Protein AF-A0A917USK6-F1 (afdb_monomer_lite)

Sequence (263 aa):
MLAQSAAARDAVVQATRQLSGELRVGAEQCLGVVDVPSLLERFRRRHPLVDIHFAQCGSHDACTAGTAAPGCADGSGHTSAPVRGAGAGLGWRESAPPTGENVRVGILSKRSADGASSRLPRLRDIGDPEREWIAAHTEIVTRTGADLDDVHQIRAFYDQAAARWRRINPPERSDPRVLINAIGTALGEHLVRSTPLSWMLADDDHGTELAVFEPRHKTLLYPVKLVAERWLAEQPGEFLTATTEQVVARFSRGRRRHPREAR

pLDDT: mean 72.06, std 25.35, range [21.55, 98.44]

InterPro domains:
  IPR024266 Domain of unknown function DUF3806 [PF12713] (169-238)

Structure (mmCIF, N/CA/C/O backbone):
data_AF-A0A917USK6-F1
#
_entry.id   AF-A0A917USK6-F1
#
loop_
_atom_site.group_PDB
_atom_site.id
_atom_site.type_symbol
_atom_site.label_atom_id
_atom_site.label_alt_id
_atom_site.label_comp_id
_atom_site.label_asym_id
_atom_site.label_entity_id
_atom_site.label_seq_id
_atom_site.pdbx_PDB_ins_code
_atom_site.Cartn_x
_atom_site.Cartn_y
_atom_site.Cartn_z
_atom_site.occupancy
_atom_site.B_iso_or_equiv
_atom_site.auth_seq_id
_atom_site.auth_comp_id
_atom_site.auth_asym_id
_atom_site.auth_atom_id
_atom_site.pdbx_PDB_model_num
ATOM 1 N N . MET A 1 1 ? -18.101 -15.365 -41.372 1.00 54.06 1 MET A N 1
ATOM 2 C CA . MET A 1 1 ? -17.154 -14.622 -42.234 1.00 54.06 1 MET A CA 1
ATOM 3 C C . MET A 1 1 ? -15.994 -14.029 -41.425 1.00 54.06 1 MET A C 1
ATOM 5 O O . MET A 1 1 ? -14.863 -14.389 -41.701 1.00 54.06 1 MET A O 1
ATOM 9 N N . LEU A 1 2 ? -16.238 -13.251 -40.358 1.00 61.06 2 LEU A N 1
ATOM 10 C CA . LEU A 1 2 ? -15.173 -12.668 -39.512 1.00 61.06 2 LEU A CA 1
ATOM 11 C C . LEU A 1 2 ? -14.228 -13.697 -38.854 1.00 61.06 2 LEU A C 1
ATOM 13 O O . LEU A 1 2 ? -13.018 -13.504 -38.869 1.00 61.06 2 LEU A O 1
ATOM 17 N N . ALA A 1 3 ? -14.755 -14.820 -38.353 1.00 52.84 3 ALA A N 1
ATOM 18 C CA . ALA A 1 3 ? -13.938 -15.881 -37.747 1.00 52.84 3 ALA A CA 1
ATOM 19 C C . ALA A 1 3 ? -12.975 -16.557 -38.746 1.00 52.84 3 ALA A C 1
ATOM 21 O O . ALA A 1 3 ? -11.854 -16.902 -38.391 1.00 52.84 3 ALA A O 1
ATOM 22 N N . GLN A 1 4 ? -13.385 -16.697 -40.012 1.00 56.31 4 GLN A N 1
ATOM 23 C CA . GLN A 1 4 ? -12.530 -17.243 -41.073 1.00 56.31 4 GLN A CA 1
ATOM 24 C C . GLN A 1 4 ? -11.436 -16.247 -41.478 1.00 56.31 4 GLN A C 1
ATOM 26 O O . GLN A 1 4 ? -10.306 -16.648 -41.731 1.00 56.31 4 GLN A O 1
ATOM 31 N N . SER A 1 5 ? -11.740 -14.946 -41.481 1.00 63.25 5 SER A N 1
ATOM 32 C CA . SER A 1 5 ? -10.743 -13.898 -41.721 1.00 63.25 5 SER A CA 1
ATOM 33 C C . SER A 1 5 ? -9.722 -13.779 -40.584 1.00 63.25 5 SER A C 1
ATOM 35 O O . SER A 1 5 ? -8.548 -13.553 -40.863 1.00 63.25 5 SER A O 1
ATOM 37 N N . ALA A 1 6 ? -10.141 -13.955 -39.325 1.00 70.69 6 ALA A N 1
ATOM 38 C CA . ALA A 1 6 ? -9.232 -14.002 -38.177 1.00 70.69 6 ALA A CA 1
ATOM 39 C C . ALA A 1 6 ? -8.293 -15.215 -38.267 1.00 70.69 6 ALA A C 1
ATOM 41 O O . ALA A 1 6 ? -7.080 -15.042 -38.289 1.00 70.69 6 ALA A O 1
ATOM 42 N N . ALA A 1 7 ? -8.847 -16.412 -38.483 1.00 65.69 7 ALA A N 1
ATOM 43 C CA . ALA A 1 7 ? -8.061 -17.635 -38.634 1.00 65.69 7 ALA A CA 1
ATOM 44 C C . ALA A 1 7 ? -7.069 -17.575 -39.813 1.00 65.69 7 ALA A C 1
ATOM 46 O O . ALA A 1 7 ? -5.945 -18.061 -39.706 1.00 65.69 7 ALA A O 1
ATOM 47 N N . ALA A 1 8 ? -7.453 -16.948 -40.930 1.00 65.69 8 ALA A N 1
ATOM 48 C CA . ALA A 1 8 ? -6.556 -16.741 -42.066 1.00 65.69 8 ALA A CA 1
ATOM 49 C C . ALA A 1 8 ? -5.407 -15.769 -41.739 1.00 65.69 8 ALA A C 1
ATOM 51 O O . ALA A 1 8 ? -4.268 -16.023 -42.126 1.00 65.69 8 ALA A O 1
ATOM 52 N N . ARG A 1 9 ? -5.676 -14.681 -41.002 1.00 68.31 9 ARG A N 1
ATOM 53 C CA . ARG A 1 9 ? -4.632 -13.757 -40.523 1.00 68.31 9 ARG A CA 1
ATOM 54 C C . ARG A 1 9 ? -3.685 -14.449 -39.547 1.00 68.31 9 ARG A C 1
ATOM 56 O O . ARG A 1 9 ? -2.474 -14.338 -39.715 1.00 68.31 9 ARG A O 1
ATOM 63 N N . ASP A 1 10 ? -4.220 -15.216 -38.602 1.00 72.69 10 ASP A N 1
ATOM 64 C CA . ASP A 1 10 ? -3.425 -15.965 -37.627 1.00 72.69 10 ASP A CA 1
ATOM 65 C C . ASP A 1 10 ? -2.519 -16.991 -38.318 1.00 72.69 10 ASP A C 1
ATOM 67 O O . ASP A 1 10 ? -1.338 -17.097 -37.992 1.00 72.69 10 ASP A O 1
ATOM 71 N N . ALA A 1 11 ? -3.029 -17.689 -39.337 1.00 71.19 11 ALA A N 1
ATOM 72 C CA . ALA A 1 11 ? -2.240 -18.621 -40.140 1.00 71.19 11 ALA A CA 1
ATOM 73 C C . ALA A 1 11 ? -1.081 -17.928 -40.884 1.00 71.19 11 ALA A C 1
ATOM 75 O O . ALA A 1 11 ? 0.028 -18.463 -40.929 1.00 71.19 11 ALA A O 1
ATOM 76 N N . VAL A 1 12 ? -1.300 -16.721 -41.419 1.00 73.38 12 VAL A N 1
ATOM 77 C CA . VAL A 1 12 ? -0.243 -15.918 -42.065 1.00 73.38 12 VAL A CA 1
ATOM 78 C C . VAL A 1 12 ? 0.801 -15.456 -41.046 1.00 73.38 12 VAL A C 1
ATOM 80 O O . VAL A 1 12 ? 1.998 -15.554 -41.322 1.00 73.38 12 VAL A O 1
ATOM 83 N N . VAL A 1 13 ? 0.384 -15.019 -39.855 1.00 76.62 13 VAL A N 1
ATOM 84 C CA . VAL A 1 13 ? 1.302 -14.634 -38.766 1.00 76.62 13 VAL A CA 1
ATOM 85 C C . VAL A 1 13 ? 2.142 -15.830 -38.310 1.00 76.62 13 VAL A C 1
ATOM 87 O O . VAL A 1 13 ? 3.353 -15.697 -38.138 1.00 76.62 13 VAL A O 1
ATOM 90 N N . GLN A 1 14 ? 1.542 -17.016 -38.177 1.00 70.81 14 GLN A N 1
ATOM 91 C CA . GLN A 1 14 ? 2.257 -18.247 -37.818 1.00 70.81 14 GLN A CA 1
ATOM 92 C C . GLN A 1 14 ? 3.273 -18.668 -38.889 1.00 70.81 14 GLN A C 1
ATOM 94 O O . GLN A 1 14 ? 4.396 -19.050 -38.556 1.00 70.81 14 GLN A O 1
ATOM 99 N N . ALA A 1 15 ? 2.914 -18.562 -40.172 1.00 75.44 15 ALA A N 1
ATOM 100 C CA . ALA A 1 15 ? 3.782 -18.957 -41.282 1.00 75.44 15 ALA A CA 1
ATOM 101 C C . ALA A 1 15 ? 4.949 -17.982 -41.512 1.00 75.44 15 ALA A C 1
ATOM 103 O O . ALA A 1 15 ? 6.066 -18.405 -41.804 1.00 75.44 15 ALA A O 1
ATOM 104 N N . THR A 1 16 ? 4.702 -16.677 -41.379 1.00 77.69 16 THR A N 1
ATOM 105 C CA . THR A 1 16 ? 5.689 -15.626 -41.695 1.00 77.69 16 THR A CA 1
ATOM 106 C C . THR A 1 16 ? 6.481 -15.153 -40.481 1.00 77.69 16 THR A C 1
ATOM 108 O O . THR A 1 16 ? 7.530 -14.528 -40.636 1.00 77.69 16 THR A O 1
ATOM 111 N N . ARG A 1 17 ? 5.981 -15.424 -39.265 1.00 73.69 17 ARG A N 1
ATOM 112 C CA . ARG A 1 17 ? 6.454 -14.840 -37.997 1.00 73.69 17 ARG A CA 1
ATOM 113 C C . ARG A 1 17 ? 6.490 -13.307 -38.001 1.00 73.69 17 ARG A C 1
ATOM 115 O O . ARG A 1 17 ? 7.149 -12.704 -37.155 1.00 73.69 17 ARG A O 1
ATOM 122 N N . GLN A 1 18 ? 5.785 -12.672 -38.935 1.00 73.94 18 GLN A N 1
ATOM 123 C CA . GLN A 1 18 ? 5.648 -11.227 -39.018 1.00 73.94 18 GLN A CA 1
ATOM 124 C C . GLN A 1 18 ? 4.271 -10.832 -38.498 1.00 73.94 18 GLN A C 1
ATOM 126 O O . GLN A 1 18 ? 3.243 -11.314 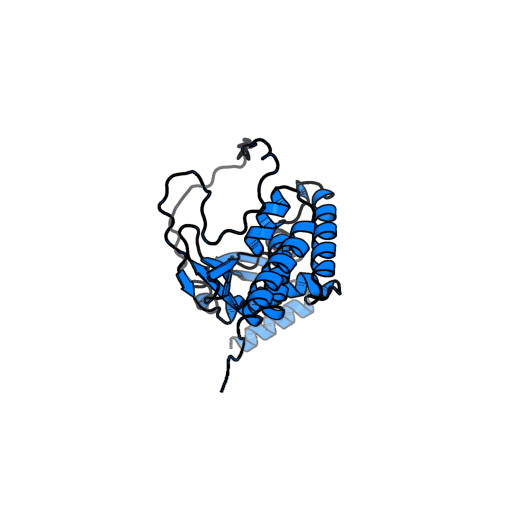-38.966 1.00 73.94 18 GLN A O 1
ATOM 131 N N . LEU A 1 19 ? 4.268 -9.949 -37.502 1.00 77.88 19 LEU A N 1
ATOM 132 C CA . LEU A 1 19 ? 3.060 -9.332 -36.973 1.00 77.88 19 LEU A CA 1
ATOM 133 C C . LEU A 1 19 ? 2.909 -7.955 -37.629 1.00 77.88 19 LEU A C 1
ATOM 135 O O . LEU A 1 19 ? 3.844 -7.154 -37.569 1.00 77.88 19 LEU A O 1
ATOM 139 N N . SER A 1 20 ? 1.758 -7.690 -38.248 1.00 80.19 20 SER A N 1
ATOM 140 C CA . SER A 1 20 ? 1.439 -6.413 -38.898 1.00 80.19 20 SER A CA 1
ATOM 141 C C . SER A 1 20 ? -0.033 -6.052 -38.706 1.00 80.19 20 SER A C 1
ATOM 143 O O . SER A 1 20 ? -0.877 -6.950 -38.716 1.00 80.19 20 SER A O 1
ATOM 145 N N . GLY A 1 21 ? -0.353 -4.765 -38.586 1.00 80.25 21 GLY A N 1
ATOM 146 C CA . GLY A 1 21 ? -1.729 -4.280 -38.420 1.00 80.25 21 GLY A CA 1
ATOM 147 C C . GLY A 1 21 ? -1.852 -3.187 -37.362 1.00 80.25 21 GLY A C 1
ATOM 148 O O . GLY A 1 21 ? -0.854 -2.599 -36.967 1.00 80.25 21 GLY A O 1
ATOM 149 N N . GLU A 1 22 ? -3.072 -2.927 -36.895 1.00 80.31 22 GLU A N 1
ATOM 150 C CA . GLU A 1 22 ? -3.354 -1.905 -35.882 1.00 80.31 22 GLU A CA 1
ATOM 151 C C . GLU A 1 22 ? -3.644 -2.563 -34.523 1.00 80.31 22 GLU A C 1
ATOM 153 O O . GLU A 1 22 ? -4.496 -3.449 -34.422 1.00 80.31 22 GLU A O 1
ATOM 158 N N . LEU A 1 23 ? -2.949 -2.126 -33.473 1.00 81.00 23 LEU A N 1
ATOM 159 C CA . LEU A 1 23 ? -3.163 -2.538 -32.090 1.00 81.00 23 LEU A CA 1
ATOM 160 C C . LEU A 1 23 ? -3.687 -1.347 -31.282 1.00 81.00 23 LEU A C 1
ATOM 162 O O . LEU A 1 23 ? -2.962 -0.381 -31.043 1.00 81.00 23 LEU A O 1
ATOM 166 N N . ARG A 1 24 ? -4.936 -1.435 -30.820 1.00 77.31 24 ARG A N 1
ATOM 167 C CA . ARG A 1 24 ? -5.528 -0.455 -29.901 1.00 77.31 24 ARG A CA 1
ATOM 168 C C . ARG A 1 24 ? -5.426 -0.964 -28.472 1.00 77.31 24 ARG A C 1
ATOM 170 O O . ARG A 1 24 ? -5.914 -2.051 -28.175 1.00 77.31 24 ARG A O 1
ATOM 177 N N . VAL A 1 25 ? -4.796 -0.185 -27.600 1.00 80.75 25 VAL A N 1
ATOM 178 C CA . VAL A 1 25 ? -4.589 -0.528 -26.190 1.00 80.75 25 VAL A CA 1
ATOM 179 C C . VAL A 1 25 ? -5.191 0.568 -25.321 1.00 80.75 25 VAL A C 1
ATOM 181 O O . VAL A 1 25 ? -4.768 1.721 -25.390 1.00 80.75 25 VAL A O 1
ATOM 184 N N . GLY A 1 26 ? -6.169 0.197 -24.499 1.00 74.50 26 GLY A N 1
ATOM 185 C CA . GLY A 1 26 ? -6.657 1.023 -23.399 1.00 74.50 26 GLY A CA 1
ATOM 186 C C . GLY A 1 26 ? -5.935 0.655 -22.105 1.00 74.50 26 GLY A C 1
ATOM 187 O O . GLY A 1 26 ? -5.733 -0.532 -21.846 1.00 74.50 26 GLY A O 1
ATOM 188 N N . ALA A 1 27 ? -5.555 1.639 -21.293 1.00 69.00 27 ALA A N 1
ATOM 189 C CA . ALA A 1 27 ? -5.088 1.402 -19.928 1.00 69.00 27 ALA A CA 1
ATOM 190 C C . ALA A 1 27 ? -5.829 2.285 -18.924 1.00 69.00 27 ALA A C 1
ATOM 192 O O . ALA A 1 27 ? -6.119 3.452 -19.193 1.00 69.00 27 ALA A O 1
ATOM 193 N N . GLU A 1 28 ? -6.094 1.721 -17.751 1.00 60.31 28 GLU A N 1
ATOM 194 C CA . GLU A 1 28 ? -6.654 2.459 -16.628 1.00 60.31 28 GLU A CA 1
ATOM 195 C C . GLU A 1 28 ? -5.552 3.271 -15.928 1.00 60.31 28 GLU A C 1
ATOM 197 O O . GLU A 1 28 ? -4.460 2.763 -15.656 1.00 60.31 28 GLU A O 1
ATOM 202 N N . GLN A 1 29 ? -5.839 4.542 -15.628 1.00 55.75 29 GLN A N 1
ATOM 203 C CA . GLN A 1 29 ? -4.907 5.514 -15.024 1.00 55.75 29 GLN A CA 1
ATOM 204 C C . GLN A 1 29 ? -4.344 5.077 -13.650 1.00 55.75 29 GLN A C 1
ATOM 206 O O . GLN A 1 29 ? -3.367 5.647 -13.166 1.00 55.75 29 GLN A O 1
ATOM 211 N N . CYS A 1 30 ? -4.924 4.046 -13.033 1.00 51.94 30 CYS A N 1
ATOM 212 C CA . CYS A 1 30 ? -4.553 3.542 -11.711 1.00 51.94 30 CYS A CA 1
ATOM 213 C C . CYS A 1 30 ? -3.511 2.409 -11.741 1.00 51.94 30 CYS A C 1
ATOM 215 O O . CYS A 1 30 ? -3.017 2.007 -10.680 1.00 51.94 30 CYS A O 1
ATOM 217 N N . LEU A 1 31 ? -3.149 1.896 -12.926 1.00 52.84 31 LEU A N 1
ATOM 218 C CA . LEU A 1 31 ? -2.190 0.799 -13.078 1.00 52.84 31 LEU A CA 1
ATOM 219 C C . LEU A 1 31 ? -0.741 1.312 -13.002 1.00 52.84 31 LEU A C 1
ATOM 221 O O . LEU A 1 31 ? 0.031 1.246 -13.954 1.00 52.84 31 LEU A O 1
ATOM 225 N N . GLY A 1 32 ? -0.350 1.821 -11.834 1.00 55.31 32 GLY A N 1
ATOM 226 C CA . GLY A 1 32 ? 1.018 2.278 -11.578 1.00 55.31 32 GLY A CA 1
ATOM 227 C C . GLY A 1 32 ? 2.073 1.171 -11.692 1.00 55.31 32 GLY A C 1
ATOM 228 O O . GLY A 1 32 ? 3.249 1.474 -11.750 1.00 55.31 32 GLY A O 1
ATOM 229 N N . VAL A 1 33 ? 1.694 -0.111 -11.747 1.00 55.03 33 VAL A N 1
ATOM 230 C CA . VAL A 1 33 ? 2.639 -1.242 -11.699 1.00 55.03 33 VAL A CA 1
ATOM 231 C C . VAL A 1 33 ? 3.366 -1.533 -13.020 1.00 55.03 33 VAL A C 1
ATOM 233 O O . VAL A 1 33 ? 4.374 -2.240 -13.019 1.00 55.03 33 VAL A O 1
ATOM 236 N N . VAL A 1 34 ? 2.888 -0.999 -14.149 1.00 66.00 34 VAL A N 1
ATOM 237 C CA . VAL A 1 34 ? 3.458 -1.267 -15.479 1.00 66.00 34 VAL A CA 1
ATOM 238 C C . VAL A 1 34 ? 4.064 0.006 -16.060 1.00 66.00 34 VAL A C 1
ATOM 240 O O . VAL A 1 34 ? 3.363 0.986 -16.292 1.00 66.00 34 VAL A O 1
ATOM 243 N N . ASP A 1 35 ? 5.360 -0.032 -16.376 1.00 73.31 35 ASP A N 1
ATOM 244 C CA . ASP A 1 35 ? 6.011 0.985 -17.209 1.00 73.31 35 ASP A CA 1
ATOM 245 C C . ASP A 1 35 ? 5.553 0.817 -18.667 1.00 73.31 35 ASP A C 1
ATOM 247 O O . ASP A 1 35 ? 6.163 0.114 -19.482 1.00 73.31 35 ASP A O 1
ATOM 251 N N . VAL A 1 36 ? 4.400 1.416 -18.965 1.00 80.12 36 VAL A N 1
ATOM 252 C CA . VAL A 1 36 ? 3.778 1.369 -20.288 1.00 80.12 36 VAL A CA 1
ATOM 253 C C . VAL A 1 36 ? 4.687 1.975 -21.366 1.00 80.12 36 VAL A C 1
ATOM 255 O O . VAL A 1 36 ? 4.845 1.319 -22.398 1.00 80.12 36 VAL A O 1
ATOM 258 N N . PRO A 1 37 ? 5.338 3.144 -21.173 1.00 80.25 37 PRO A N 1
ATOM 259 C CA . PRO A 1 37 ? 6.290 3.676 -22.150 1.00 80.25 37 PRO A CA 1
ATOM 260 C C . PRO A 1 37 ? 7.376 2.672 -22.558 1.00 80.25 37 PRO A C 1
ATOM 262 O O . PRO A 1 37 ? 7.530 2.388 -23.751 1.00 80.25 37 PRO A O 1
ATOM 265 N N . SER A 1 38 ? 8.062 2.060 -21.590 1.00 78.56 38 SER A N 1
ATOM 266 C CA . SER A 1 38 ? 9.118 1.078 -21.871 1.00 78.56 38 SER A CA 1
ATOM 267 C C . SER A 1 38 ? 8.578 -0.189 -22.540 1.00 78.56 38 SER A C 1
ATOM 269 O O . SER A 1 38 ? 9.225 -0.777 -23.417 1.00 78.56 38 SER A O 1
ATOM 271 N N . LEU A 1 39 ? 7.375 -0.630 -22.158 1.00 83.94 39 LEU A N 1
ATOM 272 C CA . LEU A 1 39 ? 6.719 -1.780 -22.776 1.00 83.94 39 LEU A CA 1
ATOM 273 C C . LEU A 1 39 ? 6.380 -1.512 -24.248 1.00 83.94 39 LEU A C 1
ATOM 275 O O . LEU A 1 39 ? 6.682 -2.350 -25.105 1.00 83.94 39 LEU A O 1
ATOM 279 N N . LEU A 1 40 ? 5.788 -0.352 -24.537 1.00 86.75 40 LEU A N 1
ATOM 280 C CA . LEU A 1 40 ? 5.417 0.063 -25.887 1.00 86.75 40 LEU A CA 1
ATOM 281 C C . LEU A 1 40 ? 6.654 0.246 -26.767 1.00 86.75 40 LEU A C 1
ATOM 283 O O . LEU A 1 40 ? 6.663 -0.218 -27.907 1.00 86.75 40 LEU A O 1
ATOM 287 N N . GLU A 1 41 ? 7.730 0.836 -26.244 1.00 86.31 41 GLU A N 1
ATOM 288 C CA . GLU A 1 41 ? 8.985 0.980 -26.984 1.00 86.31 41 GLU A CA 1
ATOM 289 C C . GLU A 1 41 ? 9.577 -0.386 -27.357 1.00 86.31 41 GLU A C 1
ATOM 291 O O . GLU A 1 41 ? 9.920 -0.641 -28.518 1.00 86.31 41 GLU A O 1
ATOM 296 N N . ARG A 1 42 ? 9.645 -1.309 -26.392 1.00 87.38 42 ARG A N 1
ATOM 297 C CA . ARG A 1 42 ? 10.141 -2.670 -26.627 1.00 87.38 42 ARG A CA 1
ATOM 298 C C . ARG A 1 42 ? 9.279 -3.423 -27.640 1.00 87.38 42 ARG A C 1
ATOM 300 O O . ARG A 1 42 ? 9.817 -4.190 -28.441 1.00 87.38 42 ARG A O 1
ATOM 307 N N . PHE A 1 43 ? 7.964 -3.219 -27.607 1.00 86.06 43 PHE A N 1
ATOM 308 C CA . PHE A 1 43 ? 7.043 -3.828 -28.561 1.00 86.06 43 PHE A CA 1
ATOM 309 C C . PHE A 1 43 ? 7.230 -3.251 -29.969 1.00 86.06 43 PHE A C 1
ATOM 311 O O . PHE A 1 43 ? 7.403 -4.026 -30.906 1.00 86.06 43 PHE A O 1
ATOM 318 N N . ARG A 1 44 ? 7.325 -1.921 -30.120 1.00 86.44 44 ARG A N 1
ATOM 319 C CA . ARG A 1 44 ? 7.586 -1.264 -31.417 1.00 86.44 44 ARG A CA 1
ATOM 320 C C . ARG A 1 44 ? 8.892 -1.724 -32.056 1.00 86.44 44 ARG A C 1
ATOM 322 O O . ARG A 1 44 ? 8.933 -1.959 -33.258 1.00 86.44 44 ARG A O 1
ATOM 329 N N . ARG A 1 45 ? 9.954 -1.899 -31.261 1.00 84.38 45 ARG A N 1
ATOM 330 C CA . ARG A 1 45 ? 11.238 -2.421 -31.765 1.00 84.38 45 ARG A CA 1
ATOM 331 C C . ARG A 1 45 ? 11.133 -3.865 -32.253 1.00 84.38 45 ARG A C 1
ATOM 333 O O . ARG A 1 45 ? 11.813 -4.235 -33.203 1.00 84.38 45 ARG A O 1
ATOM 340 N N . ARG A 1 46 ? 10.307 -4.685 -31.597 1.00 85.62 46 ARG A N 1
ATOM 341 C CA . ARG A 1 46 ? 10.122 -6.099 -31.951 1.00 85.62 46 ARG A CA 1
ATOM 342 C C . ARG A 1 46 ? 9.133 -6.299 -33.105 1.00 85.62 46 ARG A C 1
ATOM 344 O O . ARG A 1 46 ? 9.286 -7.255 -33.859 1.00 85.62 46 ARG A O 1
ATOM 351 N N . HIS A 1 47 ? 8.162 -5.402 -33.257 1.00 87.56 47 HIS A N 1
ATOM 352 C CA . HIS A 1 47 ? 7.094 -5.480 -34.255 1.00 87.56 47 HIS A CA 1
ATOM 353 C C . HIS A 1 47 ? 6.929 -4.136 -34.987 1.00 87.56 47 HIS A C 1
ATOM 355 O O . HIS A 1 47 ? 5.969 -3.411 -34.736 1.00 87.56 47 HIS A O 1
ATOM 361 N N . PRO A 1 48 ? 7.853 -3.788 -35.903 1.00 83.38 48 PRO A N 1
ATOM 362 C CA . PRO A 1 48 ? 7.861 -2.480 -36.564 1.00 83.38 48 PRO A CA 1
ATOM 363 C C . PRO A 1 48 ? 6.712 -2.271 -37.562 1.00 83.38 48 PRO A C 1
ATOM 365 O O . PRO A 1 48 ? 6.471 -1.142 -37.967 1.00 83.38 48 PRO A O 1
ATOM 368 N N . LEU A 1 49 ? 6.019 -3.341 -37.966 1.00 84.50 49 LEU A N 1
ATOM 369 C CA . LEU A 1 49 ? 4.886 -3.297 -38.900 1.00 84.50 49 LEU A CA 1
ATOM 370 C C . LEU A 1 49 ? 3.524 -3.180 -38.190 1.00 84.50 49 LEU A C 1
ATOM 372 O O . LEU A 1 49 ? 2.485 -3.319 -38.837 1.00 84.50 49 LEU A O 1
ATOM 376 N N . VAL A 1 50 ? 3.519 -2.992 -36.865 1.00 87.94 50 VAL A N 1
ATOM 377 C CA . VAL A 1 50 ? 2.300 -2.792 -36.074 1.00 87.94 50 VAL A CA 1
ATOM 378 C C . VAL A 1 50 ? 2.167 -1.323 -35.693 1.00 87.94 50 VAL A C 1
ATOM 380 O O . VAL A 1 50 ? 3.018 -0.783 -34.983 1.00 87.94 50 VAL A O 1
ATOM 383 N N . ASP A 1 51 ? 1.067 -0.707 -36.112 1.00 83.25 51 ASP A N 1
ATOM 384 C CA . ASP A 1 51 ? 0.658 0.622 -35.673 1.00 83.25 51 ASP A CA 1
ATOM 385 C C . ASP A 1 51 ? -0.061 0.516 -34.329 1.00 83.25 51 ASP A C 1
ATOM 387 O O . ASP A 1 51 ? -1.006 -0.254 -34.170 1.00 83.25 51 ASP A O 1
ATOM 391 N N . ILE A 1 52 ? 0.402 1.270 -33.332 1.00 83.06 52 ILE A N 1
ATOM 392 C CA . ILE A 1 52 ? -0.122 1.194 -31.966 1.00 83.06 52 ILE A CA 1
ATOM 393 C C . ILE A 1 52 ? -0.854 2.485 -31.627 1.00 83.06 52 ILE A C 1
ATOM 395 O O . ILE A 1 52 ? -0.252 3.560 -31.634 1.00 83.06 52 ILE A O 1
ATOM 399 N N . HIS A 1 53 ? -2.120 2.356 -31.243 1.00 80.56 53 HIS A N 1
ATOM 400 C CA . HIS A 1 53 ? -2.922 3.433 -30.676 1.00 80.56 53 HIS A CA 1
ATOM 401 C C . HIS A 1 53 ? -3.125 3.163 -29.191 1.00 80.56 53 HIS A C 1
ATOM 403 O O . HIS A 1 53 ? -3.740 2.168 -28.807 1.00 80.56 53 HIS A O 1
ATOM 409 N N . PHE A 1 54 ? -2.596 4.046 -28.352 1.00 79.44 54 PHE A N 1
ATOM 410 C CA . PHE A 1 54 ? -2.705 3.934 -26.905 1.00 79.44 54 PHE A CA 1
ATOM 411 C C . PHE A 1 54 ? -3.601 5.041 -26.357 1.00 79.44 54 PHE A C 1
ATOM 413 O O . PHE A 1 54 ? -3.393 6.212 -26.672 1.00 79.44 54 PHE A O 1
ATOM 420 N N . ALA A 1 55 ? -4.577 4.667 -25.533 1.00 78.12 55 ALA A N 1
ATOM 421 C CA . ALA A 1 55 ? -5.459 5.593 -24.836 1.00 78.12 55 ALA A CA 1
ATOM 422 C C . ALA A 1 55 ? -5.448 5.287 -23.334 1.00 78.12 55 ALA A C 1
ATOM 424 O O . ALA A 1 55 ? -5.581 4.131 -22.929 1.00 78.12 55 ALA A O 1
ATOM 425 N N . GLN A 1 56 ? -5.300 6.320 -22.504 1.00 67.19 56 GLN A N 1
ATOM 426 C CA . GLN A 1 56 ? -5.500 6.193 -21.062 1.00 67.19 56 GLN A CA 1
ATOM 427 C C . GLN A 1 56 ? -6.872 6.729 -20.682 1.00 67.19 56 GLN A C 1
ATOM 429 O O . GLN A 1 56 ? -7.193 7.876 -20.991 1.00 67.19 56 GLN A O 1
ATOM 434 N N . CYS A 1 57 ? -7.643 5.914 -19.972 1.00 63.66 57 CYS A N 1
ATOM 435 C CA . CYS A 1 57 ? -9.020 6.212 -19.594 1.00 63.66 57 CYS A CA 1
ATOM 436 C C . CYS A 1 57 ? -9.202 6.065 -18.077 1.00 63.66 57 CYS A C 1
ATOM 438 O O . CYS A 1 57 ? -8.560 5.225 -17.441 1.00 63.66 57 CYS A O 1
ATOM 440 N N . GLY A 1 58 ? -10.062 6.901 -17.490 1.00 52.91 58 GLY A N 1
ATOM 441 C CA . GLY A 1 58 ? -10.545 6.708 -16.121 1.00 52.91 58 GLY A CA 1
ATOM 442 C C . GLY A 1 58 ? -11.597 5.596 -16.057 1.00 52.91 58 GLY A C 1
ATOM 443 O O . GLY A 1 58 ? -12.105 5.148 -17.087 1.00 52.91 58 GLY A O 1
ATOM 444 N N . SER A 1 59 ? -11.959 5.173 -14.846 1.00 49.50 59 SER A N 1
ATOM 445 C CA . SER A 1 59 ? -12.879 4.054 -14.584 1.00 49.50 59 SER A CA 1
ATOM 446 C C . SER A 1 59 ? -14.256 4.166 -15.265 1.00 49.50 59 SER A C 1
ATOM 448 O O . SER A 1 59 ? -14.884 3.147 -15.535 1.00 49.50 59 SER A O 1
ATOM 450 N N . HIS A 1 60 ? -14.718 5.373 -15.608 1.00 43.28 60 HIS A N 1
ATOM 451 C CA . HIS A 1 60 ? -15.985 5.581 -16.323 1.00 43.28 60 HIS A CA 1
ATOM 452 C C . HIS A 1 60 ? -15.891 5.455 -17.856 1.00 43.28 60 HIS A C 1
ATOM 454 O O . HIS A 1 60 ? -16.903 5.170 -18.493 1.00 43.28 60 HIS A O 1
ATOM 460 N N . ASP A 1 61 ? -14.698 5.593 -18.443 1.00 48.03 61 ASP A N 1
ATOM 461 C CA . ASP A 1 61 ? -14.500 5.620 -19.902 1.00 48.03 61 ASP A CA 1
ATOM 462 C C . ASP A 1 61 ? -14.031 4.265 -20.470 1.00 48.03 61 ASP A C 1
ATOM 464 O O . ASP A 1 61 ? -14.128 4.006 -21.672 1.00 48.03 61 ASP A O 1
ATOM 468 N N . ALA A 1 62 ? -13.545 3.362 -19.608 1.00 48.88 62 ALA A N 1
ATOM 469 C CA . ALA A 1 62 ? -13.037 2.047 -20.008 1.00 48.88 62 ALA A CA 1
ATOM 470 C C . ALA A 1 62 ? -14.137 1.089 -20.517 1.00 48.88 62 ALA A C 1
ATOM 472 O O . ALA A 1 62 ? -13.853 0.177 -21.297 1.00 48.88 62 ALA A O 1
ATOM 473 N N . CYS A 1 63 ? -15.402 1.314 -20.139 1.00 34.97 63 CYS A N 1
ATOM 474 C CA . CYS A 1 63 ? -16.525 0.426 -20.463 1.00 34.97 63 CYS A CA 1
ATOM 475 C C . CYS A 1 63 ? -16.933 0.411 -21.949 1.00 34.97 63 CYS A C 1
ATOM 477 O O . CYS A 1 63 ? -17.671 -0.483 -22.359 1.00 34.97 63 CYS A O 1
ATOM 479 N N . THR A 1 64 ? -16.463 1.346 -22.782 1.00 40.47 64 THR A N 1
ATOM 480 C CA . THR A 1 64 ? -16.878 1.441 -24.198 1.00 40.47 64 THR A CA 1
ATOM 481 C C . THR A 1 64 ? -15.813 1.031 -25.219 1.00 40.47 64 THR A C 1
ATOM 483 O O . THR A 1 64 ? -16.120 0.935 -26.405 1.00 40.47 64 THR A O 1
ATOM 486 N N . ALA A 1 65 ? -14.578 0.723 -24.805 1.00 42.06 65 ALA A N 1
ATOM 487 C CA . ALA A 1 65 ? -13.471 0.465 -25.739 1.00 42.06 65 ALA A CA 1
ATOM 488 C C . ALA A 1 65 ? -13.490 -0.932 -26.406 1.00 42.06 65 ALA A C 1
ATOM 490 O O . ALA A 1 65 ? -12.698 -1.197 -27.309 1.00 42.06 65 ALA A O 1
ATOM 491 N N . GLY A 1 66 ? -14.393 -1.828 -25.986 1.00 37.12 66 GLY A N 1
ATOM 492 C CA . GLY A 1 66 ? -14.459 -3.220 -26.454 1.00 37.12 66 GLY A CA 1
ATOM 493 C C . GLY A 1 66 ? -15.172 -3.456 -27.790 1.00 37.12 66 GLY A C 1
ATOM 494 O O . GLY A 1 66 ? -15.154 -4.580 -28.289 1.00 37.12 66 GLY A O 1
ATOM 495 N N . THR A 1 67 ? -15.780 -2.439 -28.406 1.00 36.72 67 THR A N 1
ATOM 496 C CA . THR A 1 67 ? -16.477 -2.623 -29.690 1.00 36.72 67 THR A CA 1
ATOM 497 C C . THR A 1 67 ? -16.194 -1.465 -30.629 1.00 36.72 67 THR A C 1
ATOM 499 O O . THR A 1 67 ? -16.315 -0.304 -30.256 1.00 36.72 67 THR A O 1
ATOM 502 N N . ALA A 1 68 ? -15.794 -1.801 -31.854 1.00 39.78 68 ALA A N 1
ATOM 503 C CA . ALA A 1 68 ? -15.463 -0.862 -32.913 1.00 39.78 68 ALA A CA 1
ATOM 504 C C . ALA A 1 68 ? -16.529 0.238 -33.076 1.00 39.78 68 ALA A C 1
ATOM 506 O O . ALA A 1 68 ? -17.626 -0.024 -33.563 1.00 39.78 68 ALA A O 1
ATOM 507 N N . ALA A 1 69 ? -16.173 1.475 -32.734 1.00 27.73 69 ALA A N 1
ATOM 508 C CA . ALA A 1 69 ? -16.877 2.670 -33.178 1.00 27.73 69 ALA A CA 1
ATOM 509 C C . ALA A 1 69 ? -15.850 3.736 -33.615 1.00 27.73 69 ALA A C 1
ATOM 511 O O . ALA A 1 69 ? -14.880 3.982 -32.893 1.00 27.73 69 ALA A O 1
ATOM 512 N N . PRO A 1 70 ? -16.015 4.354 -34.799 1.00 35.25 70 PRO A N 1
ATOM 513 C CA . PRO A 1 70 ? -15.223 5.495 -35.228 1.00 35.25 70 PRO A CA 1
ATOM 514 C C . PRO A 1 70 ? -15.854 6.756 -34.631 1.00 35.25 70 PRO A C 1
ATOM 516 O O . PRO A 1 70 ? -16.972 7.116 -34.989 1.00 35.25 70 PRO A O 1
ATOM 519 N N . GLY A 1 71 ? -15.173 7.414 -33.696 1.00 32.56 71 GLY A N 1
ATOM 520 C CA . GLY A 1 71 ? -15.720 8.640 -33.116 1.00 32.56 71 GLY A CA 1
ATOM 521 C C . GLY A 1 71 ? -15.178 9.008 -31.747 1.00 32.56 71 GLY A C 1
ATOM 522 O O . GLY A 1 71 ? -15.960 9.283 -30.847 1.00 32.56 71 GLY A O 1
ATOM 523 N N . CYS A 1 72 ? -13.859 9.073 -31.588 1.00 28.66 72 CYS A N 1
ATOM 524 C CA . CYS A 1 72 ? -13.302 10.053 -30.661 1.00 28.66 72 CYS A CA 1
ATOM 525 C C . CYS A 1 72 ? -12.918 11.245 -31.533 1.00 28.66 72 CYS A C 1
ATOM 527 O O . CYS A 1 72 ? -11.841 11.269 -32.120 1.00 28.66 72 CYS A O 1
ATOM 529 N N . ALA A 1 73 ? -13.887 12.136 -31.745 1.00 31.55 73 ALA A N 1
ATOM 530 C CA . ALA A 1 73 ? -13.701 13.339 -32.532 1.00 31.55 73 ALA A CA 1
ATOM 531 C C . ALA A 1 73 ? -12.684 14.252 -31.846 1.00 31.55 73 ALA A C 1
ATOM 533 O O . ALA A 1 73 ? -12.771 14.517 -30.645 1.00 31.55 73 ALA A O 1
ATOM 534 N N . ASP A 1 74 ? -11.748 14.719 -32.663 1.00 35.69 74 ASP A N 1
ATOM 535 C CA . ASP A 1 74 ? -10.819 15.794 -32.379 1.00 35.69 74 ASP A CA 1
ATOM 536 C C . ASP A 1 74 ? -11.529 16.996 -31.758 1.00 35.69 74 ASP A C 1
ATOM 538 O O . ASP A 1 74 ? -12.521 17.511 -32.275 1.00 35.69 74 ASP A O 1
ATOM 542 N N . GLY A 1 75 ? -10.965 17.487 -30.663 1.00 29.19 75 GLY A N 1
ATOM 543 C CA . GLY A 1 75 ? -11.445 18.690 -30.014 1.00 29.19 75 GLY A CA 1
ATOM 544 C C . GLY A 1 75 ? -10.386 19.294 -29.119 1.00 29.19 75 GLY A C 1
ATOM 545 O O . GLY A 1 75 ? -10.588 19.373 -27.915 1.00 29.19 75 GLY A O 1
ATOM 546 N N . SER A 1 76 ? -9.249 19.685 -29.700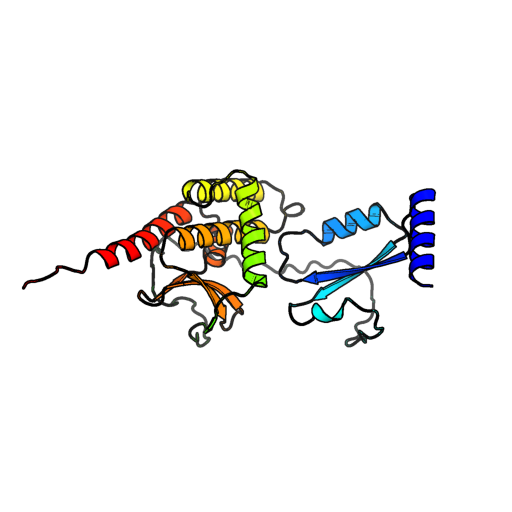 1.00 28.62 76 SER A N 1
ATOM 547 C CA . SER A 1 76 ? -8.614 21.000 -29.493 1.00 28.62 76 SER A CA 1
ATOM 548 C C . SER A 1 76 ? -7.328 21.053 -30.313 1.00 28.62 76 SER A C 1
ATOM 550 O O . SER A 1 76 ? -6.307 20.485 -29.933 1.00 28.62 76 SER A O 1
ATOM 552 N N . GLY A 1 77 ? -7.383 21.716 -31.469 1.00 29.92 77 GLY A N 1
ATOM 553 C CA . GLY A 1 77 ? -6.228 21.876 -32.340 1.00 29.92 77 GLY A CA 1
ATOM 554 C C . GLY A 1 77 ? -5.110 22.653 -31.657 1.00 29.92 77 GLY A C 1
ATOM 555 O O . GLY A 1 77 ? -5.344 23.754 -31.177 1.00 29.92 77 GLY A O 1
ATOM 556 N N . HIS A 1 78 ? -3.899 22.101 -31.680 1.00 27.50 78 HIS A N 1
ATOM 557 C CA . HIS A 1 78 ? -2.670 22.880 -31.744 1.00 27.50 78 HIS A CA 1
ATOM 558 C C . HIS A 1 78 ? -1.748 22.230 -32.780 1.00 27.50 78 HIS A C 1
ATOM 560 O O . HIS A 1 78 ? -1.421 21.048 -32.729 1.00 27.50 78 HIS A O 1
ATOM 566 N N . THR A 1 79 ? -1.412 23.048 -33.767 1.00 23.98 79 THR A N 1
ATOM 567 C CA . THR A 1 79 ? -0.523 22.830 -34.905 1.00 23.98 79 THR A CA 1
ATOM 568 C C . THR A 1 79 ? 0.803 22.166 -34.542 1.00 23.98 79 THR A C 1
ATOM 570 O O . THR A 1 79 ? 1.472 22.570 -33.593 1.00 23.98 79 THR A O 1
ATOM 573 N N . SER A 1 80 ? 1.234 21.222 -35.380 1.00 30.66 80 SER A N 1
ATOM 574 C CA . SER A 1 80 ? 2.607 20.723 -35.407 1.00 30.66 80 SER A CA 1
ATOM 575 C C . SER A 1 80 ? 3.597 21.844 -35.753 1.00 30.66 80 SER A C 1
ATOM 577 O O . SER A 1 80 ? 3.451 22.513 -36.773 1.00 30.66 80 SER A O 1
ATOM 579 N N . ALA A 1 81 ? 4.634 22.003 -34.932 1.00 24.20 81 ALA A N 1
ATOM 580 C CA . ALA A 1 81 ? 5.869 22.722 -35.245 1.00 24.20 81 ALA A CA 1
ATOM 581 C C . ALA A 1 81 ? 7.039 22.079 -34.458 1.00 24.20 81 ALA A C 1
ATOM 583 O O . ALA A 1 81 ? 6.797 21.360 -33.488 1.00 24.20 81 ALA A O 1
ATOM 584 N N . PRO A 1 82 ? 8.294 22.235 -34.917 1.00 24.38 82 PRO A N 1
ATOM 585 C CA . PRO A 1 82 ? 9.328 21.208 -34.826 1.00 24.38 82 PRO A CA 1
ATOM 586 C C . PRO A 1 82 ? 10.062 21.162 -33.483 1.00 24.38 82 PRO A C 1
ATOM 588 O O . PRO A 1 82 ? 10.127 22.136 -32.737 1.00 24.38 82 PRO A O 1
ATOM 591 N N . VAL A 1 83 ? 10.716 20.021 -33.248 1.00 36.53 83 VAL A N 1
ATOM 592 C CA . VAL A 1 83 ? 11.728 19.818 -32.206 1.00 36.53 83 VAL A CA 1
ATOM 593 C C . VAL A 1 83 ? 12.812 20.900 -32.304 1.00 36.53 83 VAL A C 1
ATOM 595 O O . VAL A 1 83 ? 13.629 20.903 -33.226 1.00 36.53 83 VAL A O 1
ATOM 598 N N . ARG A 1 84 ? 12.846 21.795 -31.313 1.00 21.55 84 ARG A N 1
ATOM 599 C CA . ARG A 1 84 ? 14.027 22.563 -30.898 1.00 21.55 84 ARG A CA 1
ATOM 600 C C . ARG A 1 84 ? 14.021 22.688 -29.380 1.00 21.55 84 ARG A C 1
ATOM 602 O O . ARG A 1 84 ? 13.005 23.018 -28.781 1.00 21.55 84 ARG A O 1
ATOM 609 N N . GLY A 1 85 ? 15.169 22.381 -28.782 1.00 32.03 85 GLY A N 1
ATOM 610 C CA . GLY A 1 85 ? 15.367 22.395 -27.342 1.00 32.03 85 GLY A CA 1
ATOM 611 C C . GLY A 1 85 ? 15.165 23.776 -26.727 1.00 32.03 85 GLY A C 1
ATOM 612 O O . GLY A 1 85 ? 15.647 24.781 -27.243 1.00 32.03 85 GLY A O 1
ATOM 613 N N . ALA A 1 86 ? 14.498 23.784 -25.581 1.00 22.91 86 ALA A N 1
ATOM 614 C CA . ALA A 1 86 ? 14.599 24.813 -24.565 1.00 22.91 86 ALA A CA 1
ATOM 615 C C . ALA A 1 86 ? 14.295 24.130 -23.229 1.00 22.91 86 ALA A C 1
ATOM 617 O O . ALA A 1 86 ? 13.227 23.548 -23.047 1.00 22.91 86 ALA A O 1
ATOM 618 N N . GLY A 1 87 ? 15.272 24.139 -22.324 1.00 32.06 87 GLY A N 1
ATOM 619 C CA . GLY A 1 87 ? 15.062 23.707 -20.953 1.00 32.06 87 GLY A CA 1
ATOM 620 C C . GLY A 1 87 ? 13.996 24.579 -20.296 1.00 32.06 87 GLY A C 1
ATOM 621 O O . GLY A 1 87 ? 14.095 25.802 -20.306 1.00 32.06 87 GLY A O 1
ATOM 622 N N . ALA A 1 88 ? 12.994 23.939 -19.708 1.00 24.19 88 ALA A N 1
ATOM 623 C CA . ALA A 1 88 ? 12.095 24.557 -18.751 1.00 24.19 88 ALA A CA 1
ATOM 624 C C . ALA A 1 88 ? 12.023 23.612 -17.554 1.00 24.19 88 ALA A C 1
ATOM 626 O O . ALA A 1 88 ? 11.278 22.635 -17.538 1.00 24.19 88 ALA A O 1
ATOM 627 N N . GLY A 1 89 ? 12.900 23.869 -16.584 1.00 29.62 89 GLY A N 1
ATOM 628 C CA . GLY A 1 89 ? 12.869 23.206 -15.295 1.00 29.62 89 GLY A CA 1
ATOM 629 C C . GLY A 1 89 ? 11.566 23.543 -14.582 1.00 29.62 89 GLY A C 1
ATOM 630 O O . GLY A 1 89 ? 11.326 24.695 -14.229 1.00 29.62 89 GLY A O 1
ATOM 631 N N . LEU A 1 90 ? 10.749 22.526 -14.324 1.00 28.12 90 LEU A N 1
ATOM 632 C CA . LEU A 1 90 ? 9.783 22.577 -13.236 1.00 28.12 90 LEU A CA 1
ATOM 633 C C . LEU A 1 90 ? 10.573 22.300 -11.960 1.00 28.12 90 LEU A C 1
ATOM 635 O O . LEU A 1 90 ? 10.766 21.160 -11.543 1.00 28.12 90 LEU A O 1
ATOM 639 N N . GLY A 1 91 ? 11.143 23.385 -11.435 1.00 21.64 91 GLY A N 1
ATOM 640 C CA . GLY A 1 91 ? 11.902 23.404 -10.200 1.00 21.64 91 GLY A CA 1
ATOM 641 C C . GLY A 1 91 ? 11.036 22.914 -9.051 1.00 21.64 91 GLY A C 1
ATOM 642 O O . GLY A 1 91 ? 10.133 23.614 -8.594 1.00 21.64 91 GLY A O 1
ATOM 643 N N . TRP A 1 92 ? 11.346 21.712 -8.579 1.00 27.25 92 TRP A N 1
ATOM 644 C CA . TRP A 1 92 ? 11.008 21.263 -7.240 1.00 27.25 92 TRP A CA 1
ATOM 645 C C . TRP A 1 92 ? 11.566 22.304 -6.271 1.00 27.25 92 TRP A C 1
ATOM 647 O O . TRP A 1 92 ? 12.780 22.433 -6.122 1.00 27.25 92 TRP A O 1
ATOM 657 N N . ARG A 1 93 ? 10.690 23.133 -5.694 1.00 24.03 93 ARG A N 1
ATOM 658 C CA . ARG A 1 93 ? 11.110 24.139 -4.720 1.00 24.03 93 ARG A CA 1
ATOM 659 C C . ARG A 1 93 ? 11.603 23.415 -3.473 1.00 24.03 93 ARG A C 1
ATOM 661 O O . ARG A 1 93 ? 10.829 22.807 -2.738 1.00 24.03 93 ARG A O 1
ATOM 668 N N . GLU A 1 94 ? 12.907 23.510 -3.276 1.00 27.80 94 GLU A N 1
ATOM 669 C CA . GLU A 1 94 ? 13.638 23.133 -2.079 1.00 27.80 94 GLU A CA 1
ATOM 670 C C . GLU A 1 94 ? 13.028 23.866 -0.876 1.00 27.80 94 GLU A C 1
ATOM 672 O O . GLU A 1 94 ? 13.065 25.094 -0.784 1.00 27.80 94 GLU A O 1
ATOM 677 N N . SER A 1 95 ? 12.385 23.109 0.010 1.00 25.83 95 SER A N 1
ATOM 678 C CA . SER A 1 95 ? 11.900 23.604 1.297 1.00 25.83 95 SER A CA 1
ATOM 679 C C . SER A 1 95 ? 12.765 22.988 2.393 1.00 25.83 95 SER A C 1
ATOM 681 O O . SER A 1 95 ? 12.937 21.772 2.439 1.00 25.83 95 SER A O 1
ATOM 683 N N . ALA A 1 96 ? 13.340 23.859 3.224 1.00 24.95 96 ALA A N 1
ATOM 684 C CA . ALA A 1 96 ? 14.272 23.575 4.316 1.00 24.95 96 ALA A CA 1
ATOM 685 C C . ALA A 1 96 ? 13.792 22.463 5.283 1.00 24.95 96 ALA A C 1
ATOM 687 O O . ALA A 1 96 ? 12.585 22.240 5.414 1.00 24.95 96 ALA A O 1
ATOM 688 N N . PRO A 1 97 ? 14.712 21.772 5.990 1.00 24.69 97 PRO A N 1
ATOM 689 C CA . PRO A 1 97 ? 14.383 20.559 6.733 1.00 24.69 97 PRO A CA 1
ATOM 690 C C . PRO A 1 97 ? 13.482 20.866 7.939 1.00 24.69 97 PRO A C 1
ATOM 692 O O . PRO A 1 97 ? 13.830 21.734 8.744 1.00 24.69 97 PRO A O 1
ATOM 695 N N . PRO A 1 98 ? 12.361 20.149 8.139 1.00 30.28 98 PRO A N 1
ATOM 696 C CA . PRO A 1 98 ? 11.646 20.232 9.399 1.00 30.28 98 PRO A CA 1
ATOM 697 C C . PRO A 1 98 ? 12.455 19.510 10.482 1.00 30.28 98 PRO A C 1
ATOM 699 O O . PRO A 1 98 ? 12.655 18.294 10.456 1.00 30.28 98 PRO A O 1
ATOM 702 N N . THR A 1 99 ? 12.920 20.298 11.444 1.00 28.52 99 THR A N 1
ATOM 703 C CA . THR A 1 99 ? 13.425 19.857 12.740 1.00 28.52 99 THR A CA 1
ATOM 704 C C . THR A 1 99 ? 12.407 18.951 13.438 1.00 28.52 99 THR A C 1
ATOM 706 O O . THR A 1 99 ? 11.192 19.136 13.340 1.00 28.52 99 THR A O 1
ATOM 709 N N . GLY A 1 100 ? 12.923 17.922 14.113 1.00 31.81 100 GLY A N 1
ATOM 710 C CA . GLY A 1 100 ? 12.136 16.855 14.717 1.00 31.81 100 GLY A CA 1
ATOM 711 C C . GLY A 1 100 ? 11.137 17.347 15.761 1.00 31.81 100 GLY A C 1
ATOM 712 O O . GLY A 1 100 ? 11.522 17.683 16.872 1.00 31.81 100 GLY A O 1
ATOM 713 N N . GLU A 1 101 ? 9.850 17.308 15.418 1.00 28.84 101 GLU A N 1
ATOM 714 C CA . GLU A 1 101 ? 8.737 17.345 16.373 1.00 28.84 101 GLU A CA 1
ATOM 715 C C . GLU A 1 101 ? 7.434 16.851 15.708 1.00 28.84 101 GLU A C 1
ATOM 717 O O . GLU A 1 101 ? 6.498 17.618 15.547 1.00 28.84 101 GLU A O 1
ATOM 722 N N . ASN A 1 102 ? 7.334 15.587 15.267 1.00 29.30 102 ASN A N 1
ATOM 723 C CA . ASN A 1 102 ? 6.087 15.078 14.661 1.00 29.30 102 ASN A CA 1
ATOM 724 C C . ASN A 1 102 ? 5.799 13.598 14.976 1.00 29.30 102 ASN A C 1
ATOM 726 O O . ASN A 1 102 ? 5.606 12.778 14.084 1.00 29.30 102 ASN A O 1
ATOM 730 N N . VAL A 1 103 ? 5.678 13.264 16.263 1.00 33.91 103 VAL A N 1
ATOM 731 C CA . VAL A 1 103 ? 4.749 12.202 16.692 1.00 33.91 103 VAL A CA 1
ATOM 732 C C . VAL A 1 103 ? 3.551 12.895 17.330 1.00 33.91 103 VAL A C 1
ATOM 734 O O . VAL A 1 103 ? 3.465 13.079 18.540 1.00 33.91 103 VAL A O 1
ATOM 737 N N . ARG A 1 104 ? 2.621 13.335 16.479 1.00 30.56 104 ARG A N 1
ATOM 738 C CA . ARG A 1 104 ? 1.255 13.679 16.878 1.00 30.56 104 ARG A CA 1
ATOM 739 C C . ARG A 1 104 ? 0.314 12.763 16.115 1.00 30.56 104 ARG A C 1
ATOM 741 O O . ARG A 1 104 ? -0.107 13.064 15.006 1.00 30.56 104 ARG A O 1
ATOM 748 N N . VAL A 1 105 ? -0.023 11.642 16.739 1.00 33.94 105 VAL A N 1
ATOM 749 C CA . VAL A 1 105 ? -1.232 10.890 16.399 1.00 33.94 105 VAL A CA 1
ATOM 750 C C . VAL A 1 105 ? -2.427 11.771 16.779 1.00 33.94 105 VAL A C 1
ATOM 752 O O . VAL A 1 105 ? -2.879 11.758 17.921 1.00 33.94 105 VAL A O 1
ATOM 755 N N . GLY A 1 106 ? -2.900 12.596 15.847 1.00 27.20 106 GLY A N 1
ATOM 756 C CA . GLY A 1 106 ? -4.207 13.257 15.909 1.00 27.20 106 GLY A CA 1
ATOM 757 C C . GLY A 1 106 ? -5.048 12.684 14.775 1.00 27.20 106 GLY A C 1
ATOM 758 O O . GLY A 1 106 ? -4.660 12.783 13.621 1.00 27.20 106 GLY A O 1
ATOM 759 N N . ILE A 1 107 ? -6.126 11.937 15.023 1.00 36.34 107 ILE A N 1
ATOM 760 C CA . ILE A 1 107 ? -7.428 12.504 15.409 1.00 36.34 107 ILE A CA 1
ATOM 761 C C . ILE A 1 107 ? -7.620 13.847 14.698 1.00 36.34 107 ILE A C 1
ATOM 763 O O . ILE A 1 107 ? -7.237 14.878 15.235 1.00 36.34 107 ILE A O 1
ATOM 767 N N . LEU A 1 108 ? -8.208 13.782 13.501 1.00 29.78 108 LEU A N 1
ATOM 768 C CA . LEU A 1 108 ? -8.449 14.892 12.578 1.00 29.78 108 LEU A CA 1
ATOM 769 C C . LEU A 1 108 ? -7.196 15.680 12.160 1.00 29.78 108 LEU A C 1
ATOM 771 O O . LEU A 1 108 ? -6.523 16.332 12.954 1.00 29.78 108 LEU A O 1
ATOM 775 N N . SER A 1 109 ? -6.996 15.697 10.843 1.00 36.19 109 SER A N 1
ATOM 776 C CA . SER A 1 109 ? -6.284 16.726 10.089 1.00 36.19 109 SER A CA 1
ATOM 777 C C . SER A 1 109 ? -6.287 18.089 10.793 1.00 36.19 109 SER A C 1
ATOM 779 O O . SER A 1 109 ? -7.329 18.731 10.942 1.00 36.19 109 SER A O 1
ATOM 781 N N . LYS A 1 110 ? -5.105 18.533 11.230 1.00 31.94 110 LYS A N 1
ATOM 782 C CA . LYS A 1 110 ? -4.819 19.951 11.463 1.00 31.94 110 LYS A CA 1
ATOM 783 C C . LYS A 1 110 ? -3.316 20.224 11.425 1.00 31.94 110 LYS A C 1
ATOM 785 O O . LYS A 1 110 ? -2.689 20.499 12.447 1.00 31.94 110 LYS A O 1
ATOM 790 N N . ARG A 1 111 ? -2.757 20.170 10.212 1.00 27.52 111 ARG A N 1
ATOM 791 C CA . ARG A 1 111 ? -1.764 21.145 9.733 1.00 27.52 111 ARG A CA 1
ATOM 792 C C . ARG A 1 111 ? -1.497 20.962 8.233 1.00 27.52 111 ARG A C 1
ATOM 794 O O . ARG A 1 111 ? -0.589 20.244 7.851 1.00 27.52 111 ARG A O 1
ATOM 801 N N . SER A 1 112 ? -2.262 21.681 7.419 1.00 35.56 112 SER A N 1
ATOM 802 C CA . SER A 1 112 ? -1.724 22.307 6.211 1.00 35.56 112 SER A CA 1
ATOM 803 C C . SER A 1 112 ? -2.134 23.768 6.277 1.00 35.56 112 SER A C 1
ATOM 805 O O . SER A 1 112 ? -3.318 24.099 6.261 1.00 35.56 112 SER A O 1
ATOM 807 N N . ALA A 1 113 ? -1.141 24.621 6.498 1.00 30.95 113 ALA A N 1
ATOM 808 C CA . ALA A 1 113 ? -1.265 26.057 6.369 1.00 30.95 113 ALA A CA 1
ATOM 809 C C . ALA A 1 113 ? -1.206 26.384 4.873 1.00 30.95 113 ALA A C 1
ATOM 811 O O . ALA A 1 113 ? -0.126 26.538 4.326 1.00 30.95 113 ALA A O 1
ATOM 812 N N . ASP A 1 114 ? -2.366 26.387 4.227 1.00 28.81 114 ASP A N 1
ATOM 813 C CA . ASP A 1 114 ? -2.746 27.385 3.230 1.00 28.81 114 ASP A CA 1
ATOM 814 C C . ASP A 1 114 ? -4.266 27.306 3.042 1.00 28.81 114 ASP A C 1
ATOM 816 O O . ASP A 1 114 ? -4.868 26.235 3.129 1.00 28.81 114 ASP A O 1
ATOM 820 N N . GLY A 1 115 ? -4.913 28.464 2.944 1.00 31.89 115 GLY A N 1
ATOM 821 C CA . GLY A 1 115 ? -6.355 28.617 3.125 1.00 31.89 115 GLY A CA 1
ATOM 822 C C . GLY A 1 115 ? -7.209 27.860 2.107 1.00 31.89 115 GLY A C 1
ATOM 823 O O . GLY A 1 115 ? -7.497 28.376 1.037 1.00 31.89 115 GLY A O 1
ATOM 824 N N . ALA A 1 116 ? -7.719 26.692 2.491 1.00 34.38 116 ALA A N 1
ATOM 825 C CA . ALA A 1 116 ? -8.907 26.081 1.908 1.00 34.38 116 ALA A CA 1
ATOM 826 C C . ALA A 1 116 ? -9.653 25.309 3.004 1.00 34.38 116 ALA A C 1
ATOM 828 O O . ALA A 1 116 ? -9.063 24.603 3.824 1.00 34.38 116 ALA A O 1
ATOM 829 N N . SER A 1 117 ? -10.964 25.504 3.082 1.00 35.97 117 SER A N 1
ATOM 830 C CA . SER A 1 117 ? -11.845 24.903 4.079 1.00 35.97 117 SER A CA 1
ATOM 831 C C . SER A 1 117 ? -11.851 23.372 3.972 1.00 35.97 117 SER A C 1
ATOM 833 O O . SER A 1 117 ? -12.611 22.830 3.180 1.00 35.97 117 SER A O 1
ATOM 835 N N . SER A 1 118 ? -11.046 22.681 4.784 1.00 43.84 118 SER A N 1
ATOM 836 C CA . SER A 1 118 ? -11.023 21.213 4.846 1.00 43.84 118 SER A CA 1
ATOM 837 C C . SER A 1 118 ? -12.383 20.683 5.308 1.00 43.84 118 SER A C 1
ATOM 839 O O . SER A 1 118 ? -12.718 20.706 6.497 1.00 43.84 118 SER A O 1
ATOM 841 N N . ARG A 1 119 ? -13.197 20.225 4.353 1.00 57.72 119 ARG A N 1
ATOM 842 C CA . ARG A 1 119 ? -14.356 19.381 4.648 1.00 57.72 119 ARG A CA 1
ATOM 843 C C . ARG A 1 119 ? -13.849 18.032 5.158 1.00 57.72 119 ARG A C 1
ATOM 845 O O . ARG A 1 119 ? -12.802 17.551 4.737 1.00 57.72 119 ARG A O 1
ATOM 852 N N . LEU A 1 120 ? -14.589 17.429 6.088 1.00 62.16 120 LEU A N 1
ATOM 853 C CA . LEU A 1 120 ? -14.329 16.048 6.493 1.00 62.16 120 LEU A CA 1
ATOM 854 C C . LEU A 1 120 ? -14.464 15.134 5.265 1.00 62.16 120 LEU A C 1
ATOM 856 O O . LEU A 1 120 ? -15.434 15.310 4.518 1.00 62.16 120 LEU A O 1
ATOM 860 N N . PRO A 1 121 ? -13.543 14.173 5.070 1.00 81.50 121 PRO A N 1
ATOM 861 C CA . PRO A 1 121 ? -13.606 13.278 3.929 1.00 81.50 121 PRO A CA 1
ATOM 862 C C . PRO A 1 121 ? -14.898 12.465 3.975 1.00 81.50 121 PRO A C 1
ATOM 864 O O . PRO A 1 121 ? -15.328 12.006 5.042 1.00 81.50 121 PRO A O 1
ATOM 867 N N . ARG A 1 122 ? -15.527 12.281 2.816 1.00 86.38 122 ARG A N 1
ATOM 868 C CA . ARG A 1 122 ? -16.677 11.385 2.679 1.00 86.38 122 ARG A CA 1
ATOM 869 C C . ARG A 1 122 ? -16.157 9.960 2.568 1.00 86.38 122 ARG A C 1
ATOM 871 O O . ARG A 1 122 ? -15.419 9.645 1.641 1.00 86.38 122 ARG A O 1
ATOM 878 N N . LEU A 1 123 ? -16.540 9.116 3.521 1.00 90.25 123 LEU A N 1
ATOM 879 C CA . LEU A 1 123 ? -16.129 7.717 3.555 1.00 90.25 123 LEU A CA 1
ATOM 880 C C . LEU A 1 123 ? -17.148 6.840 2.825 1.00 90.25 123 LEU A C 1
ATOM 882 O O . LEU A 1 123 ? -18.356 7.011 3.010 1.00 90.25 123 LEU A O 1
ATOM 886 N N . ARG A 1 124 ? -16.655 5.912 2.008 1.00 91.62 124 ARG A N 1
ATOM 887 C CA . ARG A 1 124 ? -17.439 4.908 1.279 1.00 91.62 124 ARG A CA 1
ATOM 888 C C . ARG A 1 124 ? -16.768 3.544 1.402 1.00 91.62 124 ARG A C 1
ATOM 890 O O . ARG A 1 124 ? -15.543 3.471 1.474 1.00 91.62 124 ARG A O 1
ATOM 897 N N . ASP A 1 125 ? -17.566 2.483 1.383 1.00 92.94 125 ASP A N 1
ATOM 898 C CA . ASP A 1 125 ? -17.038 1.122 1.317 1.00 92.94 125 ASP A CA 1
ATOM 899 C C . ASP A 1 125 ? -16.292 0.894 -0.006 1.00 92.94 125 ASP A C 1
ATOM 901 O O . ASP A 1 125 ? -16.626 1.487 -1.036 1.00 92.94 125 ASP A O 1
ATOM 905 N N . ILE A 1 126 ? -15.277 0.031 0.030 1.00 91.25 126 ILE A N 1
ATOM 906 C CA . ILE A 1 126 ? -14.528 -0.365 -1.167 1.00 91.25 126 ILE A CA 1
ATOM 907 C C . ILE A 1 126 ? -15.324 -1.368 -2.021 1.00 91.25 126 ILE A C 1
ATOM 909 O O . ILE A 1 126 ? -16.019 -2.245 -1.490 1.00 91.25 126 ILE A O 1
ATOM 913 N N . GLY A 1 127 ? -15.210 -1.269 -3.345 1.00 85.50 127 GLY A N 1
ATOM 914 C CA . GLY A 1 127 ? -15.775 -2.203 -4.318 1.00 85.50 127 GLY A CA 1
ATOM 915 C C . GLY A 1 127 ? -14.780 -3.281 -4.756 1.00 85.50 127 GLY A C 1
ATOM 916 O O . GLY A 1 127 ? -13.701 -3.434 -4.179 1.00 85.50 127 GLY A O 1
ATOM 917 N N . ASP A 1 128 ? -15.164 -4.064 -5.767 1.00 87.81 128 ASP A N 1
ATOM 918 C CA . ASP A 1 128 ? -14.288 -5.081 -6.366 1.00 87.81 128 ASP A CA 1
ATOM 919 C C . ASP A 1 128 ? -13.035 -4.483 -7.029 1.00 87.81 128 ASP A C 1
ATOM 921 O O . ASP A 1 128 ? -11.954 -5.012 -6.769 1.00 87.81 128 ASP A O 1
ATOM 925 N N . PRO A 1 129 ? -13.107 -3.351 -7.765 1.00 85.12 129 PRO A N 1
ATOM 926 C CA . PRO A 1 129 ? -11.916 -2.742 -8.362 1.00 85.12 129 PRO A CA 1
ATOM 927 C C . PRO A 1 129 ? -10.861 -2.359 -7.320 1.00 85.12 129 PRO A C 1
ATOM 929 O O . PRO A 1 129 ? -9.672 -2.618 -7.493 1.00 85.12 129 PRO A O 1
ATOM 932 N N . GLU A 1 130 ? -11.284 -1.787 -6.190 1.00 89.44 130 GLU A N 1
ATOM 933 C CA . GLU A 1 130 ? -10.371 -1.428 -5.106 1.00 89.44 130 GLU A CA 1
ATOM 934 C C . GLU A 1 130 ? -9.768 -2.666 -4.434 1.00 89.44 130 GLU A C 1
ATOM 936 O O . GLU A 1 130 ? -8.586 -2.661 -4.087 1.00 89.44 130 GLU A O 1
ATOM 941 N N . ARG A 1 131 ? -10.553 -3.739 -4.263 1.00 89.31 131 ARG A N 1
ATOM 942 C CA . ARG A 1 131 ? -10.055 -5.017 -3.728 1.00 89.31 131 ARG A CA 1
ATOM 943 C C . ARG A 1 131 ? -9.011 -5.642 -4.647 1.00 89.31 131 ARG A C 1
ATOM 945 O O . ARG A 1 131 ? -7.968 -6.078 -4.163 1.00 89.31 131 ARG A O 1
ATOM 952 N N . GLU A 1 132 ? -9.263 -5.660 -5.951 1.00 90.19 132 GLU A N 1
ATOM 953 C CA . GLU A 1 132 ? -8.311 -6.147 -6.954 1.00 90.19 132 GLU A CA 1
ATOM 954 C C . GLU A 1 132 ? -7.037 -5.299 -6.969 1.00 90.19 132 GLU A C 1
ATOM 956 O O . GLU A 1 132 ? -5.929 -5.838 -6.990 1.00 90.19 132 GLU A O 1
ATOM 961 N N . TRP A 1 133 ? -7.174 -3.976 -6.863 1.00 89.62 133 TRP A N 1
ATOM 962 C CA . TRP A 1 133 ? -6.036 -3.066 -6.759 1.00 89.62 133 TRP A CA 1
ATOM 963 C C . TRP A 1 133 ? -5.197 -3.334 -5.501 1.00 89.62 133 TRP A C 1
ATOM 965 O O . TRP A 1 133 ? -3.965 -3.381 -5.587 1.00 89.62 133 TRP A O 1
ATOM 975 N N . ILE A 1 134 ? -5.839 -3.561 -4.347 1.00 92.50 134 ILE A N 1
ATOM 976 C CA . ILE A 1 134 ? -5.170 -3.942 -3.091 1.00 92.50 134 ILE A CA 1
ATOM 977 C C . ILE A 1 134 ? -4.430 -5.277 -3.262 1.00 92.50 134 ILE A C 1
ATOM 979 O O . ILE A 1 134 ? -3.253 -5.384 -2.902 1.00 92.50 134 ILE A O 1
ATOM 983 N N . ALA A 1 135 ? -5.081 -6.282 -3.853 1.00 92.31 135 ALA A N 1
ATOM 984 C CA . ALA A 1 135 ? -4.488 -7.596 -4.097 1.00 92.31 135 ALA A CA 1
ATOM 985 C C . ALA A 1 135 ? -3.249 -7.503 -5.007 1.00 92.31 135 ALA A C 1
ATOM 987 O O . ALA A 1 135 ? -2.182 -8.002 -4.653 1.00 92.31 135 ALA A O 1
ATOM 988 N N . ALA A 1 136 ? -3.346 -6.775 -6.121 1.00 89.31 136 ALA A N 1
ATOM 989 C CA . ALA A 1 136 ? -2.233 -6.590 -7.051 1.00 89.31 136 ALA A CA 1
ATOM 990 C C . ALA A 1 136 ? -1.027 -5.885 -6.401 1.00 89.31 136 ALA A C 1
ATOM 992 O O . ALA A 1 136 ? 0.126 -6.239 -6.655 1.00 89.31 136 ALA A O 1
ATOM 993 N N . HIS A 1 137 ? -1.267 -4.894 -5.538 1.00 92.25 137 HIS A N 1
ATOM 994 C CA . HIS A 1 137 ? -0.189 -4.158 -4.869 1.00 92.25 137 HIS A CA 1
ATOM 995 C C . HIS A 1 137 ? 0.445 -4.941 -3.720 1.00 92.25 137 HIS A C 1
ATOM 997 O O . HIS A 1 137 ? 1.660 -4.865 -3.528 1.00 92.25 137 HIS A O 1
ATOM 1003 N N . THR A 1 138 ? -0.342 -5.719 -2.978 1.00 96.19 138 THR A N 1
ATOM 1004 C CA . THR A 1 138 ? 0.197 -6.612 -1.942 1.00 96.19 138 THR A CA 1
ATOM 1005 C C . THR A 1 138 ? 1.010 -7.758 -2.545 1.00 96.19 138 THR A C 1
ATOM 1007 O O . THR A 1 138 ? 2.035 -8.125 -1.970 1.00 96.19 138 THR A O 1
ATOM 1010 N N . GLU A 1 139 ? 0.657 -8.244 -3.741 1.00 94.00 139 GLU A N 1
ATOM 1011 C CA . GLU A 1 139 ? 1.425 -9.266 -4.470 1.00 94.00 139 GLU A CA 1
ATOM 1012 C C . GLU A 1 139 ? 2.870 -8.832 -4.776 1.00 94.00 139 GLU A C 1
ATOM 1014 O O . GLU A 1 139 ? 3.793 -9.648 -4.764 1.00 94.00 139 GLU A O 1
ATOM 1019 N N . ILE A 1 140 ? 3.115 -7.535 -4.997 1.00 91.38 140 ILE A N 1
ATOM 1020 C CA . ILE A 1 140 ? 4.472 -7.004 -5.217 1.00 91.38 140 ILE A CA 1
ATOM 1021 C C . ILE A 1 140 ? 5.375 -7.290 -4.011 1.00 91.38 140 ILE A C 1
ATOM 1023 O O . ILE A 1 140 ? 6.552 -7.608 -4.195 1.00 91.38 140 ILE A O 1
ATOM 1027 N N . VAL A 1 141 ? 4.819 -7.188 -2.801 1.00 94.31 141 VAL A N 1
ATOM 1028 C CA . VAL A 1 141 ? 5.527 -7.431 -1.539 1.00 94.31 141 VAL A CA 1
ATOM 1029 C C . VAL A 1 141 ? 5.590 -8.931 -1.244 1.00 94.31 141 VAL A C 1
ATOM 1031 O O . VAL A 1 141 ? 6.666 -9.464 -0.991 1.00 94.31 141 VAL A O 1
ATOM 1034 N N . THR A 1 142 ? 4.478 -9.661 -1.347 1.00 94.62 142 THR A N 1
ATOM 1035 C CA . THR A 1 142 ? 4.452 -11.094 -0.990 1.00 94.62 142 THR A CA 1
ATOM 1036 C C . THR A 1 142 ? 5.245 -11.972 -1.953 1.00 94.62 142 THR A C 1
ATOM 1038 O O . THR A 1 142 ? 5.822 -12.975 -1.535 1.00 94.62 142 THR A O 1
ATOM 1041 N N . ARG A 1 143 ? 5.385 -11.581 -3.226 1.00 92.94 143 ARG A N 1
ATOM 1042 C CA . ARG A 1 143 ? 6.226 -12.293 -4.205 1.00 92.94 143 ARG A CA 1
ATOM 1043 C C . ARG A 1 143 ? 7.713 -12.290 -3.840 1.00 92.94 143 ARG A C 1
ATOM 1045 O O . ARG A 1 143 ? 8.462 -13.109 -4.371 1.00 92.94 143 ARG A O 1
ATOM 1052 N N . THR A 1 144 ? 8.161 -11.415 -2.935 1.00 91.25 144 THR A N 1
ATOM 1053 C CA . THR A 1 144 ? 9.522 -11.491 -2.376 1.00 91.25 144 THR A CA 1
ATOM 1054 C C . THR A 1 144 ? 9.643 -12.463 -1.204 1.00 91.25 144 THR A C 1
ATOM 1056 O O . THR A 1 144 ? 10.723 -12.577 -0.633 1.00 91.25 144 THR A O 1
ATOM 1059 N N . GLY A 1 145 ? 8.557 -13.148 -0.836 1.00 93.50 145 GLY A N 1
ATOM 1060 C CA . GLY A 1 145 ? 8.474 -14.031 0.326 1.00 93.50 145 GLY A CA 1
ATOM 1061 C C . GLY A 1 145 ? 8.187 -13.306 1.642 1.00 93.50 145 GLY A C 1
ATOM 1062 O O . GLY A 1 145 ? 8.289 -13.933 2.689 1.00 93.50 145 GLY A O 1
ATOM 1063 N N . ALA A 1 146 ? 7.861 -12.008 1.604 1.00 94.75 146 ALA A N 1
ATOM 1064 C CA . ALA A 1 146 ? 7.512 -11.254 2.802 1.00 94.75 146 ALA A CA 1
ATOM 1065 C C . ALA A 1 146 ? 6.097 -11.612 3.277 1.00 94.75 146 ALA A C 1
ATOM 1067 O O . ALA A 1 146 ? 5.145 -11.585 2.492 1.00 94.75 146 ALA A O 1
ATOM 1068 N N . ASP A 1 147 ? 5.967 -11.914 4.565 1.00 96.44 147 ASP A N 1
ATOM 1069 C CA . ASP A 1 147 ? 4.688 -12.129 5.234 1.00 96.44 147 ASP A CA 1
ATOM 1070 C C . ASP A 1 147 ? 4.048 -10.787 5.624 1.00 96.44 147 ASP A C 1
ATOM 1072 O O . ASP A 1 147 ? 4.668 -9.959 6.293 1.00 96.44 147 ASP A O 1
ATOM 1076 N N . LEU A 1 148 ? 2.796 -10.567 5.210 1.00 96.06 148 LEU A N 1
ATOM 1077 C CA . LEU A 1 148 ? 2.046 -9.353 5.550 1.00 96.06 148 LEU A CA 1
ATOM 1078 C C . LEU A 1 148 ? 1.581 -9.343 7.007 1.00 96.06 148 LEU A C 1
ATOM 1080 O O . LEU A 1 148 ? 1.278 -8.275 7.537 1.00 96.06 148 LEU A O 1
ATOM 1084 N N . ASP A 1 149 ? 1.538 -10.496 7.670 1.00 96.62 149 ASP A N 1
ATOM 1085 C CA . ASP A 1 149 ? 1.176 -10.579 9.084 1.00 96.62 149 ASP A CA 1
ATOM 1086 C C . ASP A 1 149 ? 2.364 -10.195 9.996 1.00 96.62 149 ASP A C 1
ATOM 1088 O O . ASP A 1 149 ? 2.181 -9.966 11.193 1.00 96.62 149 ASP A O 1
ATOM 1092 N N . ASP A 1 150 ? 3.562 -10.006 9.424 1.00 97.31 150 ASP A N 1
ATOM 1093 C CA . ASP A 1 150 ? 4.771 -9.547 10.109 1.00 97.31 150 ASP A CA 1
ATOM 1094 C C . ASP A 1 150 ? 5.210 -8.150 9.627 1.00 97.31 150 ASP A C 1
ATOM 1096 O O . ASP A 1 150 ? 5.881 -7.968 8.605 1.00 97.31 150 ASP A O 1
ATOM 1100 N N . VAL A 1 151 ? 4.894 -7.124 10.424 1.00 97.62 151 VAL A N 1
ATOM 1101 C CA . VAL A 1 151 ? 5.267 -5.729 10.130 1.00 97.62 151 VAL A CA 1
ATOM 1102 C C . VAL A 1 151 ? 6.782 -5.522 9.989 1.00 97.62 151 VAL A C 1
ATOM 1104 O O . VAL A 1 151 ? 7.213 -4.615 9.269 1.00 97.62 151 VAL A O 1
ATOM 1107 N N . HIS A 1 152 ? 7.617 -6.353 10.622 1.00 98.06 152 HIS A N 1
ATOM 1108 C CA . HIS A 1 152 ? 9.069 -6.237 10.491 1.00 98.06 152 HIS A CA 1
ATOM 1109 C C . HIS A 1 152 ? 9.544 -6.633 9.093 1.00 98.06 152 HIS A C 1
ATOM 1111 O O . HIS A 1 152 ? 10.493 -6.030 8.586 1.00 98.06 152 HIS A O 1
ATOM 1117 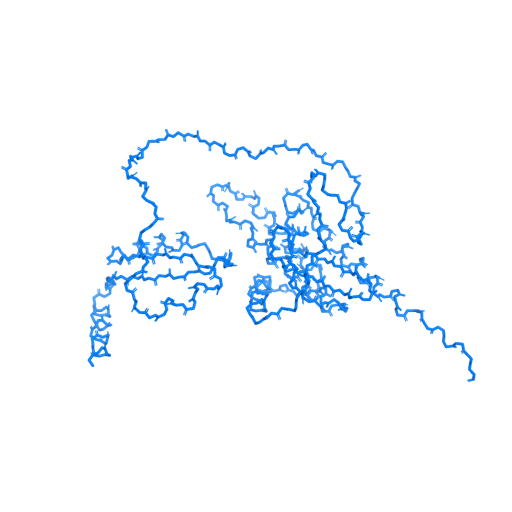N N . GLN A 1 153 ? 8.863 -7.575 8.437 1.00 98.25 153 GLN A N 1
ATOM 1118 C CA . GLN A 1 153 ? 9.155 -7.950 7.053 1.00 98.25 153 GLN A CA 1
ATOM 1119 C C . GLN A 1 153 ? 8.716 -6.864 6.070 1.00 98.25 153 GLN A C 1
ATOM 1121 O O . GLN A 1 153 ? 9.463 -6.541 5.144 1.00 98.25 153 GLN A O 1
ATOM 1126 N N . ILE A 1 154 ? 7.575 -6.213 6.319 1.00 98.25 154 ILE A N 1
ATOM 1127 C CA . ILE A 1 154 ? 7.134 -5.045 5.537 1.00 98.25 154 ILE A CA 1
ATOM 1128 C C . ILE A 1 154 ? 8.143 -3.893 5.677 1.00 98.25 154 ILE A C 1
ATOM 1130 O O . ILE A 1 154 ? 8.532 -3.277 4.681 1.00 98.25 154 ILE A O 1
ATOM 1134 N N . ARG A 1 155 ? 8.632 -3.630 6.898 1.00 98.38 155 ARG A N 1
ATOM 1135 C CA . ARG A 1 155 ? 9.701 -2.648 7.140 1.00 98.38 155 ARG A CA 1
ATOM 1136 C C . ARG A 1 155 ? 10.987 -3.006 6.402 1.00 98.38 155 ARG A C 1
ATOM 1138 O O . ARG A 1 155 ? 11.549 -2.149 5.724 1.00 98.38 155 ARG A O 1
ATOM 1145 N N . ALA A 1 156 ? 11.439 -4.253 6.506 1.00 98.00 156 ALA A N 1
ATOM 1146 C CA . ALA A 1 156 ? 12.645 -4.704 5.822 1.00 98.00 156 ALA A CA 1
ATOM 1147 C C . ALA A 1 156 ? 12.528 -4.526 4.300 1.00 98.00 156 ALA A C 1
ATOM 1149 O O . ALA A 1 156 ? 13.480 -4.070 3.664 1.00 98.00 156 ALA A O 1
ATOM 1150 N N . PHE A 1 157 ? 11.356 -4.816 3.724 1.00 97.94 157 PHE A N 1
ATOM 1151 C CA . PHE A 1 157 ? 11.080 -4.560 2.313 1.00 97.94 157 PHE A CA 1
ATOM 1152 C C . PHE A 1 157 ? 11.161 -3.062 1.981 1.00 97.94 157 PHE A C 1
ATOM 1154 O O . PHE A 1 157 ? 11.819 -2.704 1.004 1.00 97.94 157 PHE A O 1
ATOM 1161 N N . TYR A 1 158 ? 10.562 -2.179 2.793 1.00 98.25 158 TYR A N 1
ATOM 1162 C CA . TYR A 1 158 ? 10.658 -0.724 2.603 1.00 98.25 158 TYR A CA 1
ATOM 1163 C C . TYR A 1 158 ? 12.113 -0.246 2.582 1.00 98.25 158 TYR A C 1
ATOM 1165 O O . TYR A 1 158 ? 12.523 0.417 1.628 1.00 98.25 158 TYR A O 1
ATOM 1173 N N . ASP A 1 159 ? 12.904 -0.622 3.589 1.00 98.12 159 ASP A N 1
ATOM 1174 C CA . ASP A 1 159 ? 14.292 -0.169 3.721 1.00 98.12 159 ASP A CA 1
ATOM 1175 C C . ASP A 1 159 ? 15.146 -0.648 2.536 1.00 98.12 159 ASP A C 1
ATOM 1177 O O . ASP A 1 159 ? 15.908 0.125 1.944 1.00 98.12 159 ASP A O 1
ATOM 1181 N N . GLN A 1 160 ? 14.973 -1.908 2.124 1.00 97.25 160 GLN A N 1
ATOM 1182 C CA . GLN A 1 160 ? 15.670 -2.479 0.969 1.00 97.25 160 GLN A CA 1
ATOM 1183 C C . GLN A 1 160 ? 15.250 -1.817 -0.348 1.00 97.25 160 GLN A C 1
ATOM 1185 O O . GLN A 1 160 ? 16.108 -1.473 -1.168 1.00 97.25 160 GLN A O 1
ATOM 1190 N N . ALA A 1 161 ? 13.946 -1.621 -0.557 1.00 95.56 161 ALA A N 1
ATOM 1191 C CA . ALA A 1 161 ? 13.397 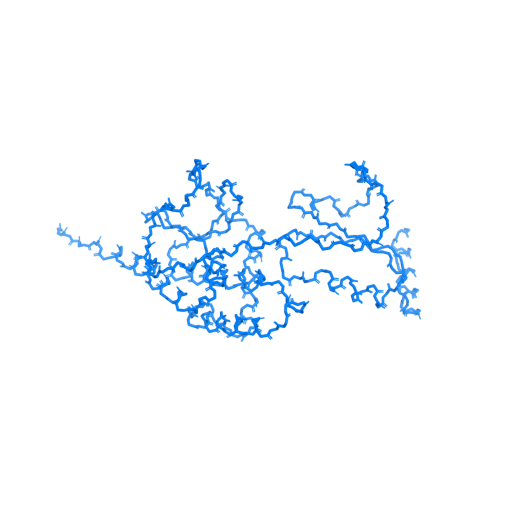-1.012 -1.763 1.00 95.56 161 ALA A CA 1
ATOM 1192 C C . ALA A 1 161 ? 13.848 0.447 -1.906 1.00 95.56 161 ALA A C 1
ATOM 1194 O O . ALA A 1 161 ? 14.329 0.838 -2.972 1.00 95.56 161 ALA A O 1
ATOM 1195 N N . ALA A 1 162 ? 13.771 1.229 -0.826 1.00 95.81 162 ALA A N 1
ATOM 1196 C CA . ALA A 1 162 ? 14.208 2.620 -0.798 1.00 95.81 162 ALA A CA 1
ATOM 1197 C C . ALA A 1 162 ? 15.716 2.740 -1.052 1.00 95.81 162 ALA A C 1
ATOM 1199 O O . ALA A 1 162 ? 16.143 3.516 -1.912 1.00 95.81 162 ALA A O 1
ATOM 1200 N N . ALA A 1 163 ? 16.534 1.925 -0.377 1.00 95.69 163 ALA A N 1
ATOM 1201 C CA . ALA A 1 163 ? 17.980 1.912 -0.587 1.00 95.69 163 ALA A CA 1
ATOM 1202 C C . ALA A 1 163 ? 18.351 1.529 -2.028 1.00 95.69 163 ALA A C 1
ATOM 1204 O O . ALA A 1 163 ? 19.225 2.154 -2.632 1.00 95.69 163 ALA A O 1
ATOM 1205 N N . ARG A 1 164 ? 17.679 0.524 -2.603 1.00 94.62 164 ARG A N 1
ATOM 1206 C CA . ARG A 1 164 ? 17.902 0.102 -3.992 1.00 94.62 164 ARG A CA 1
ATOM 1207 C C . ARG A 1 164 ? 17.510 1.193 -4.981 1.00 94.62 164 ARG A C 1
ATOM 1209 O O . ARG A 1 164 ? 18.295 1.492 -5.875 1.00 94.62 164 ARG A O 1
ATOM 1216 N N . TRP A 1 165 ? 16.332 1.789 -4.819 1.00 93.50 165 TRP A N 1
ATOM 1217 C CA . TRP A 1 165 ? 15.826 2.826 -5.717 1.00 93.50 165 TRP A CA 1
ATOM 1218 C C . TRP A 1 165 ? 16.737 4.061 -5.737 1.00 93.50 165 TRP A C 1
ATOM 1220 O O . TRP A 1 165 ? 17.079 4.563 -6.807 1.00 93.50 165 TRP A O 1
ATOM 1230 N N . ARG A 1 166 ? 17.226 4.497 -4.566 1.00 91.88 166 ARG A N 1
ATOM 1231 C CA . ARG A 1 166 ? 18.138 5.650 -4.446 1.00 91.88 166 ARG A CA 1
ATOM 1232 C C . ARG A 1 166 ? 19.498 5.421 -5.116 1.00 91.88 166 ARG A C 1
ATOM 1234 O O . ARG A 1 166 ? 20.101 6.381 -5.587 1.00 91.88 166 ARG A O 1
ATOM 1241 N N . ARG A 1 167 ? 19.972 4.171 -5.197 1.00 93.62 167 ARG A N 1
ATOM 1242 C CA . ARG A 1 167 ? 21.243 3.821 -5.865 1.00 93.62 167 ARG A CA 1
ATOM 1243 C C . ARG A 1 167 ? 21.178 3.892 -7.391 1.00 93.62 167 ARG A C 1
ATOM 1245 O O . ARG A 1 167 ? 22.225 3.994 -8.019 1.00 93.62 167 ARG A O 1
ATOM 1252 N N . ILE A 1 168 ? 19.989 3.810 -7.986 1.00 89.62 168 ILE A N 1
ATOM 1253 C CA . ILE A 1 168 ? 19.818 3.901 -9.442 1.00 89.62 168 ILE A CA 1
ATOM 1254 C C . ILE A 1 168 ? 20.007 5.363 -9.869 1.00 89.62 168 ILE A C 1
ATOM 1256 O O . ILE A 1 168 ? 19.638 6.277 -9.130 1.00 89.62 168 ILE A O 1
ATOM 1260 N N . ASN A 1 169 ? 20.581 5.615 -11.044 1.00 83.50 169 ASN A N 1
ATOM 1261 C CA . ASN A 1 169 ? 20.723 6.976 -11.565 1.00 83.50 169 ASN A CA 1
ATOM 1262 C C . ASN A 1 169 ? 19.352 7.557 -11.956 1.00 83.50 169 ASN A C 1
ATOM 1264 O O . ASN A 1 169 ? 18.558 6.828 -12.546 1.00 83.50 169 ASN A O 1
ATOM 1268 N N . PRO A 1 170 ? 19.060 8.850 -11.700 1.00 84.19 170 PRO A N 1
ATOM 1269 C CA . PRO A 1 170 ? 17.737 9.433 -11.947 1.00 84.19 170 PRO A CA 1
ATOM 1270 C C . PRO A 1 170 ? 17.100 9.148 -13.322 1.00 84.19 170 PRO A C 1
ATOM 1272 O O . PRO A 1 170 ? 15.906 8.867 -13.333 1.00 84.19 170 PRO A O 1
ATOM 1275 N N . PRO A 1 171 ? 17.833 9.145 -14.455 1.00 84.31 171 PRO A N 1
ATOM 1276 C CA . PRO A 1 171 ? 17.250 8.833 -15.766 1.00 84.31 171 PRO A CA 1
ATOM 1277 C C . PRO A 1 171 ? 16.776 7.381 -15.926 1.00 84.31 171 PRO A C 1
ATOM 1279 O O . PRO A 1 171 ? 15.935 7.102 -16.769 1.00 84.31 171 PRO A O 1
ATOM 1282 N N . GLU A 1 172 ? 17.324 6.458 -15.134 1.00 83.31 172 GLU A N 1
ATOM 1283 C CA . GLU A 1 172 ? 17.002 5.025 -15.158 1.00 83.31 172 GLU A CA 1
ATOM 1284 C C . GLU A 1 172 ? 16.087 4.621 -13.991 1.00 83.31 172 GLU A C 1
ATOM 1286 O O . GLU A 1 172 ? 15.692 3.458 -13.873 1.00 83.31 172 GLU A O 1
ATOM 1291 N N . ARG A 1 173 ? 15.762 5.560 -13.090 1.00 86.00 173 ARG A N 1
ATOM 1292 C CA . ARG A 1 173 ? 14.892 5.287 -11.945 1.00 86.00 173 ARG A CA 1
ATOM 1293 C C . ARG A 1 173 ? 13.476 5.038 -12.439 1.00 86.00 173 ARG A C 1
ATOM 1295 O O . ARG A 1 173 ? 12.838 5.919 -13.003 1.00 86.00 173 ARG A O 1
ATOM 1302 N N . SER A 1 174 ? 12.963 3.851 -12.133 1.00 85.12 174 SER A N 1
ATOM 1303 C CA . SER A 1 174 ? 11.532 3.568 -12.227 1.00 85.12 174 SER A CA 1
ATOM 1304 C C . SER A 1 174 ? 10.738 4.516 -11.323 1.00 85.12 174 SER A C 1
ATOM 1306 O O . SER A 1 174 ? 11.268 5.018 -10.329 1.00 85.12 174 SER A O 1
ATOM 1308 N N . ASP A 1 175 ? 9.460 4.730 -11.624 1.00 86.38 175 ASP A N 1
ATOM 1309 C CA . ASP A 1 175 ? 8.581 5.543 -10.781 1.00 86.38 175 ASP A CA 1
ATOM 1310 C C . ASP A 1 175 ? 8.514 4.969 -9.342 1.00 86.38 175 ASP A C 1
ATOM 1312 O O . ASP A 1 175 ? 8.149 3.803 -9.159 1.00 86.38 175 ASP A O 1
ATOM 1316 N N . PRO A 1 176 ? 8.867 5.739 -8.291 1.00 90.44 176 PRO A N 1
ATOM 1317 C CA . PRO A 1 176 ? 8.787 5.267 -6.910 1.00 90.44 176 PRO A CA 1
ATOM 1318 C C . PRO A 1 176 ? 7.348 5.020 -6.441 1.00 90.44 176 PRO A C 1
ATOM 1320 O O . PRO A 1 176 ? 7.156 4.279 -5.474 1.00 90.44 176 PRO A O 1
ATOM 1323 N N . ARG A 1 177 ? 6.334 5.592 -7.110 1.00 90.31 177 ARG A N 1
ATOM 1324 C CA . ARG A 1 177 ? 4.915 5.428 -6.747 1.00 90.31 177 ARG A CA 1
ATOM 1325 C C . ARG A 1 177 ? 4.497 3.966 -6.703 1.00 90.31 177 ARG A C 1
ATOM 1327 O O . ARG A 1 177 ? 3.696 3.603 -5.850 1.00 90.31 177 ARG A O 1
ATOM 1334 N N . VAL A 1 178 ? 5.079 3.117 -7.550 1.00 90.62 178 VAL A N 1
ATOM 1335 C CA . VAL A 1 178 ? 4.793 1.673 -7.557 1.00 90.62 178 VAL A CA 1
ATOM 1336 C C . VAL A 1 178 ? 5.130 1.041 -6.211 1.00 90.62 178 VAL A C 1
ATOM 1338 O O . VAL A 1 178 ? 4.308 0.350 -5.614 1.00 90.62 178 VAL A O 1
ATOM 1341 N N . LEU A 1 179 ? 6.340 1.311 -5.716 1.00 95.00 179 LEU A N 1
ATOM 1342 C CA . LEU A 1 179 ? 6.837 0.762 -4.457 1.00 95.00 179 LEU A CA 1
ATOM 1343 C C . LEU A 1 179 ? 6.133 1.407 -3.265 1.00 95.00 179 LEU A C 1
ATOM 1345 O O . LEU A 1 179 ? 5.750 0.706 -2.335 1.00 95.00 179 LEU A O 1
ATOM 1349 N N . ILE A 1 180 ? 5.906 2.720 -3.316 1.00 94.69 180 ILE A N 1
ATOM 1350 C CA . ILE A 1 180 ? 5.161 3.455 -2.288 1.00 94.69 180 ILE A CA 1
ATOM 1351 C C . ILE A 1 180 ? 3.748 2.883 -2.127 1.00 94.69 180 ILE A C 1
ATOM 1353 O O . ILE A 1 180 ? 3.338 2.595 -1.003 1.00 94.69 180 ILE A O 1
ATOM 1357 N N . ASN A 1 181 ? 3.027 2.672 -3.233 1.00 94.62 181 ASN A N 1
ATOM 1358 C CA . ASN A 1 181 ? 1.691 2.084 -3.213 1.00 94.62 181 ASN A CA 1
ATOM 1359 C C . ASN A 1 181 ? 1.738 0.652 -2.680 1.00 94.62 181 ASN A C 1
ATOM 1361 O O . ASN A 1 181 ? 0.979 0.329 -1.778 1.00 94.62 181 ASN A O 1
ATOM 1365 N N . ALA A 1 182 ? 2.661 -0.185 -3.165 1.00 96.94 182 ALA A N 1
ATOM 1366 C CA . ALA A 1 182 ? 2.817 -1.563 -2.693 1.00 96.94 182 ALA A CA 1
ATOM 1367 C C . ALA A 1 182 ? 3.032 -1.645 -1.173 1.00 96.94 182 ALA A C 1
ATOM 1369 O O . ALA A 1 182 ? 2.337 -2.385 -0.477 1.00 96.94 182 ALA A O 1
ATOM 1370 N N . ILE A 1 183 ? 3.959 -0.842 -0.647 1.00 98.25 183 ILE A N 1
ATOM 1371 C CA . ILE A 1 183 ? 4.312 -0.826 0.777 1.00 98.25 183 ILE A CA 1
ATOM 1372 C C . ILE A 1 183 ? 3.181 -0.232 1.615 1.00 98.25 183 ILE A C 1
ATOM 1374 O O . ILE A 1 183 ? 2.854 -0.760 2.676 1.00 98.25 183 ILE A O 1
ATOM 1378 N N . GLY A 1 184 ? 2.570 0.857 1.145 1.00 97.44 184 GLY A N 1
ATOM 1379 C CA . GLY A 1 184 ? 1.421 1.470 1.801 1.00 97.44 184 GLY A CA 1
ATOM 1380 C C . GLY A 1 184 ? 0.245 0.508 1.900 1.00 97.44 184 GLY A C 1
ATOM 1381 O O . GLY A 1 184 ? -0.332 0.350 2.973 1.00 97.44 184 GLY A O 1
ATOM 1382 N N . THR A 1 185 ? -0.072 -0.189 0.813 1.00 97.88 185 THR A N 1
ATOM 1383 C CA . THR A 1 185 ? -1.133 -1.197 0.785 1.00 97.88 185 THR A CA 1
ATOM 1384 C C . THR A 1 185 ? -0.799 -2.383 1.685 1.00 97.88 185 THR A C 1
ATOM 1386 O O . THR A 1 185 ? -1.655 -2.796 2.459 1.00 97.88 185 THR A O 1
ATOM 1389 N N . ALA A 1 186 ? 0.442 -2.881 1.672 1.00 98.31 186 ALA A N 1
ATOM 1390 C CA . ALA A 1 186 ? 0.893 -3.938 2.580 1.00 98.31 186 ALA A CA 1
ATOM 1391 C C . ALA A 1 186 ? 0.754 -3.541 4.059 1.00 98.31 186 ALA A C 1
ATOM 1393 O O . ALA A 1 186 ? 0.250 -4.324 4.862 1.00 98.31 186 ALA A O 1
ATOM 1394 N N . LEU A 1 187 ? 1.131 -2.309 4.418 1.00 98.44 187 LEU A N 1
ATOM 1395 C CA . LEU A 1 187 ? 0.910 -1.772 5.762 1.00 98.44 187 LEU A CA 1
ATOM 1396 C C . LEU A 1 187 ? -0.585 -1.707 6.102 1.00 98.44 187 LEU A C 1
ATOM 1398 O O . LEU A 1 187 ? -0.984 -2.102 7.194 1.00 98.44 187 LEU A O 1
ATOM 1402 N N . GLY A 1 188 ? -1.413 -1.193 5.191 1.00 97.44 188 GLY A N 1
ATOM 1403 C CA . GLY A 1 188 ? -2.859 -1.127 5.395 1.00 97.44 188 GLY A CA 1
ATOM 1404 C C . GLY A 1 188 ? -3.477 -2.510 5.602 1.00 97.44 188 GLY A C 1
ATOM 1405 O O . GLY A 1 188 ? -4.275 -2.690 6.518 1.00 97.44 188 GLY A O 1
ATOM 1406 N N . GLU A 1 189 ? -3.033 -3.495 4.826 1.00 98.12 189 GLU A N 1
ATOM 1407 C CA . GLU A 1 189 ? -3.479 -4.882 4.918 1.00 98.12 189 GLU A CA 1
ATOM 1408 C C . GLU A 1 189 ? -3.079 -5.513 6.258 1.00 98.12 189 GLU A C 1
ATOM 1410 O O . GLU A 1 189 ? -3.924 -6.086 6.946 1.00 98.12 189 GLU A O 1
ATOM 1415 N N . HIS A 1 190 ? -1.834 -5.309 6.702 1.00 98.19 190 HIS A N 1
ATOM 1416 C CA . HIS A 1 190 ? -1.386 -5.712 8.037 1.00 98.19 190 HIS A CA 1
ATOM 1417 C C . HIS A 1 190 ? -2.273 -5.119 9.146 1.00 98.19 190 HIS A C 1
ATOM 1419 O O . HIS A 1 190 ? -2.675 -5.812 10.086 1.00 98.19 190 HIS A O 1
ATOM 1425 N N . LEU A 1 191 ? -2.617 -3.831 9.044 1.00 96.81 191 LEU A N 1
ATOM 1426 C CA . LEU A 1 191 ? -3.456 -3.141 10.027 1.00 96.81 191 LEU A CA 1
ATOM 1427 C C . LEU A 1 191 ? -4.899 -3.655 10.034 1.00 96.81 191 LEU A C 1
ATOM 1429 O O . LEU A 1 191 ? -5.469 -3.830 11.110 1.00 96.81 191 LEU A O 1
ATOM 1433 N N . VAL A 1 192 ? -5.489 -3.910 8.866 1.00 96.56 192 VAL A N 1
ATOM 1434 C CA . VAL A 1 192 ? -6.845 -4.473 8.747 1.00 96.56 192 VAL A CA 1
ATOM 1435 C C . VAL A 1 192 ? -6.902 -5.899 9.302 1.00 96.56 192 VAL A C 1
ATOM 1437 O O . VAL A 1 192 ? -7.881 -6.266 9.946 1.00 96.56 192 VAL A O 1
ATOM 1440 N N . ARG A 1 193 ? -5.840 -6.696 9.139 1.00 95.56 193 ARG A N 1
ATOM 1441 C CA . ARG A 1 193 ? -5.768 -8.061 9.692 1.00 95.56 193 ARG A CA 1
ATOM 1442 C C . ARG A 1 193 ? -5.535 -8.101 11.200 1.00 95.56 193 ARG A C 1
ATOM 1444 O O . ARG A 1 193 ? -6.053 -8.980 11.884 1.00 95.56 193 ARG A O 1
ATOM 1451 N N . SER A 1 194 ? -4.765 -7.153 11.731 1.00 94.56 194 SER A N 1
ATOM 1452 C CA . SER A 1 194 ? -4.376 -7.121 13.150 1.00 94.56 194 SER A CA 1
ATOM 1453 C C . SER A 1 194 ? -5.302 -6.279 14.037 1.00 94.56 194 SER A C 1
ATOM 1455 O O . SER A 1 194 ? -5.199 -6.329 15.269 1.00 94.56 194 SER A O 1
ATOM 1457 N N . THR A 1 195 ? -6.222 -5.503 13.455 1.00 94.38 195 THR A N 1
ATOM 1458 C CA . THR A 1 195 ? -7.085 -4.565 14.189 1.00 94.38 195 THR A CA 1
ATOM 1459 C C . THR A 1 195 ? -8.510 -4.508 13.623 1.00 94.38 195 THR A C 1
ATOM 1461 O O . THR A 1 195 ? -8.764 -5.032 12.550 1.00 94.38 195 THR A O 1
ATOM 1464 N N . PRO A 1 196 ? -9.472 -3.856 14.305 1.00 94.50 196 PRO A N 1
ATOM 1465 C CA . PRO A 1 196 ? -10.827 -3.658 13.776 1.00 94.50 196 PRO A CA 1
ATOM 1466 C C . PRO A 1 196 ? -10.938 -2.607 12.656 1.00 94.50 196 PRO A C 1
ATOM 1468 O O . PRO A 1 196 ? -12.050 -2.185 12.340 1.00 94.50 196 PRO A O 1
ATOM 1471 N N . LEU A 1 197 ? -9.819 -2.115 12.117 1.00 94.69 197 LEU A N 1
ATOM 1472 C CA . LEU A 1 197 ? -9.826 -1.207 10.974 1.00 94.69 197 LEU A CA 1
ATOM 1473 C C . LEU A 1 197 ? -10.400 -1.911 9.740 1.00 94.69 197 LEU A C 1
ATOM 1475 O O . LEU A 1 197 ? -10.244 -3.114 9.558 1.00 94.69 197 LEU A O 1
ATOM 1479 N N . SER A 1 198 ? -11.049 -1.150 8.868 1.00 95.75 198 SER A N 1
ATOM 1480 C CA . SER A 1 198 ? -11.545 -1.645 7.583 1.00 95.75 198 SER A CA 1
ATOM 1481 C C . SER A 1 198 ? -11.130 -0.703 6.463 1.00 95.75 198 SER A C 1
ATOM 1483 O O . SER A 1 198 ? -11.063 0.512 6.667 1.00 95.75 198 SER A O 1
ATOM 1485 N N . TRP A 1 199 ? -10.839 -1.266 5.292 1.00 97.50 199 TRP A N 1
ATOM 1486 C CA . TRP A 1 199 ? -10.563 -0.493 4.086 1.00 97.50 199 TRP A CA 1
ATOM 1487 C C . TRP A 1 199 ? -11.783 0.336 3.675 1.00 97.50 199 TRP A C 1
ATOM 1489 O O . TRP A 1 199 ? -12.904 -0.168 3.652 1.00 97.50 199 TRP A O 1
ATOM 1499 N N . MET A 1 200 ? -11.544 1.601 3.342 1.00 93.50 200 MET A N 1
ATOM 1500 C CA . MET A 1 200 ? -12.539 2.585 2.924 1.00 93.50 200 MET A CA 1
ATOM 1501 C C . MET A 1 200 ? -11.963 3.462 1.810 1.00 93.50 200 MET A C 1
ATOM 1503 O O . MET A 1 200 ? -10.762 3.736 1.777 1.00 93.50 200 MET A O 1
ATOM 1507 N N . LEU A 1 201 ? -12.832 3.968 0.941 1.00 90.88 201 LEU A N 1
ATOM 1508 C CA . LEU A 1 201 ? -12.533 5.109 0.083 1.00 90.88 201 LEU A CA 1
ATOM 1509 C C . LEU A 1 201 ? -12.834 6.399 0.839 1.00 90.88 201 LEU A C 1
ATOM 1511 O O . LEU A 1 201 ? -13.941 6.579 1.349 1.00 90.88 201 LEU A O 1
ATOM 1515 N N . ALA A 1 202 ? -11.863 7.300 0.892 1.00 85.56 202 ALA A N 1
ATOM 1516 C CA . ALA A 1 202 ? -12.001 8.628 1.463 1.00 85.56 202 ALA A CA 1
ATOM 1517 C C . ALA A 1 202 ? -11.938 9.667 0.343 1.00 85.56 202 ALA A C 1
ATOM 1519 O O . ALA A 1 202 ? -10.928 9.779 -0.341 1.00 85.56 202 ALA A O 1
ATOM 1520 N N . ASP A 1 203 ? -13.027 10.405 0.162 1.00 83.44 203 ASP A N 1
ATOM 1521 C CA . ASP A 1 203 ? -13.152 11.457 -0.847 1.00 83.44 203 ASP A CA 1
ATOM 1522 C C . ASP A 1 203 ? -13.029 12.833 -0.184 1.00 83.44 203 ASP A C 1
ATOM 1524 O O . ASP A 1 203 ? -13.821 13.170 0.708 1.00 83.44 203 ASP A O 1
ATOM 1528 N N . ASP A 1 204 ? -12.018 13.602 -0.583 1.00 76.81 204 ASP A N 1
ATOM 1529 C CA . ASP A 1 204 ? -11.786 14.973 -0.135 1.00 76.81 204 ASP A CA 1
ATOM 1530 C C . ASP A 1 204 ? -11.478 15.921 -1.308 1.00 76.81 204 ASP A C 1
ATOM 1532 O O . ASP A 1 204 ? -11.542 15.544 -2.477 1.00 76.81 204 ASP A O 1
ATOM 1536 N N . ASP A 1 205 ? -11.177 17.187 -1.009 1.00 73.81 205 ASP A N 1
ATOM 1537 C CA . ASP A 1 205 ? -10.932 18.211 -2.036 1.00 73.81 205 ASP A CA 1
ATOM 1538 C C . ASP A 1 205 ? -9.701 17.911 -2.931 1.00 73.81 205 ASP A C 1
ATOM 1540 O O . ASP A 1 205 ? -9.525 18.550 -3.968 1.00 73.81 205 ASP A O 1
ATOM 1544 N N . HIS A 1 206 ? -8.859 16.942 -2.558 1.00 67.06 206 HIS A N 1
ATOM 1545 C CA . HIS A 1 206 ? -7.684 16.472 -3.301 1.00 67.06 206 HIS A CA 1
ATOM 1546 C C . HIS A 1 206 ? -7.950 15.172 -4.075 1.00 67.06 206 HIS A C 1
ATOM 1548 O O . HIS A 1 206 ? -7.063 14.698 -4.788 1.00 67.06 206 HIS A O 1
ATOM 1554 N N . GLY A 1 207 ? -9.159 14.614 -3.973 1.00 76.12 207 GLY A N 1
ATOM 1555 C CA . GLY A 1 207 ? -9.594 13.420 -4.687 1.00 76.12 207 GLY A CA 1
ATOM 1556 C C . GLY A 1 207 ? -9.948 12.249 -3.773 1.00 76.12 207 GLY A C 1
ATOM 1557 O O . GLY A 1 207 ? -10.053 12.366 -2.553 1.00 76.12 207 GLY A O 1
ATOM 1558 N N . THR A 1 208 ? -10.165 11.093 -4.400 1.00 80.94 208 THR A N 1
ATOM 1559 C CA . THR A 1 208 ? -10.494 9.845 -3.709 1.00 80.94 208 THR A CA 1
ATOM 1560 C C . THR A 1 208 ? -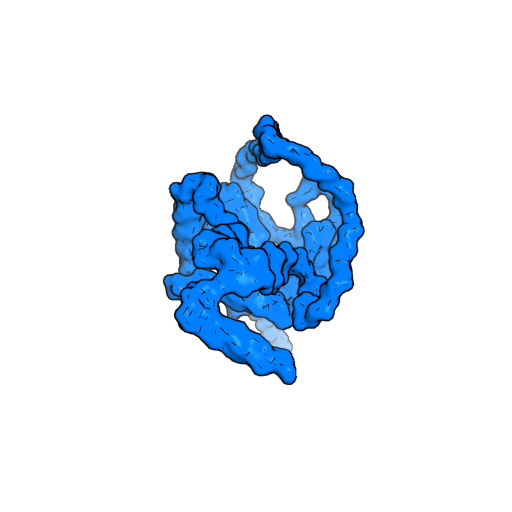9.224 9.041 -3.431 1.00 80.94 208 THR A C 1
ATOM 1562 O O . THR A 1 208 ? -8.508 8.666 -4.358 1.00 80.94 208 THR A O 1
ATOM 1565 N N . GLU A 1 209 ? -8.975 8.732 -2.160 1.00 84.38 209 GLU A N 1
ATOM 1566 C CA . GLU A 1 209 ? -7.834 7.936 -1.703 1.00 84.38 209 GLU A CA 1
ATOM 1567 C C . GLU A 1 209 ? -8.283 6.708 -0.895 1.00 84.38 209 GLU A C 1
ATOM 1569 O O . GLU A 1 209 ? -9.310 6.721 -0.213 1.00 84.38 209 GLU A O 1
ATOM 1574 N N . LEU A 1 210 ? -7.477 5.641 -0.932 1.00 89.19 210 LEU A N 1
ATOM 1575 C CA . LEU A 1 210 ? -7.653 4.485 -0.053 1.00 89.19 210 LEU A CA 1
ATOM 1576 C C . LEU A 1 210 ? -7.191 4.809 1.370 1.00 89.19 210 LEU A C 1
ATOM 1578 O O . LEU A 1 210 ? -6.063 5.255 1.605 1.00 89.19 210 LEU A O 1
ATOM 1582 N N . ALA A 1 211 ? -8.059 4.510 2.326 1.00 93.00 211 ALA A N 1
ATOM 1583 C CA . ALA A 1 211 ? -7.828 4.710 3.744 1.00 93.00 211 ALA A CA 1
ATOM 1584 C C . ALA A 1 211 ? -8.261 3.477 4.542 1.00 93.00 211 ALA A C 1
ATOM 1586 O O . ALA A 1 211 ? -9.037 2.644 4.080 1.00 93.00 211 ALA A O 1
ATOM 1587 N N . VAL A 1 212 ? -7.782 3.381 5.778 1.00 93.56 212 VAL A N 1
ATOM 1588 C CA . VAL A 1 212 ? -8.284 2.420 6.762 1.00 93.56 212 VAL A CA 1
ATOM 1589 C C . VAL A 1 212 ? -8.967 3.182 7.888 1.00 93.56 212 VAL A C 1
ATOM 1591 O O . VAL A 1 212 ? -8.425 4.164 8.409 1.00 93.56 212 VAL A O 1
ATOM 1594 N N . PHE A 1 213 ? -10.177 2.758 8.245 1.00 93.50 213 PHE A N 1
ATOM 1595 C CA . PHE A 1 213 ? -11.029 3.478 9.183 1.00 93.50 213 PHE A CA 1
ATOM 1596 C C . PHE A 1 213 ? -11.670 2.566 10.227 1.00 93.50 213 PHE A C 1
ATOM 1598 O O . PHE A 1 213 ? -12.066 1.442 9.931 1.00 93.50 213 PHE A O 1
ATOM 1605 N N . GLU A 1 214 ? -11.806 3.076 11.453 1.00 90.81 214 GLU A N 1
ATOM 1606 C CA . GLU A 1 214 ? -12.620 2.470 12.506 1.00 90.81 214 GLU A CA 1
ATOM 1607 C C . GLU A 1 214 ? -13.491 3.553 13.180 1.00 90.81 214 GLU A C 1
ATOM 1609 O O . GLU A 1 214 ? -12.958 4.556 13.686 1.00 90.81 214 GLU A O 1
ATOM 1614 N N . PRO A 1 215 ? -14.829 3.379 13.199 1.00 83.25 215 PRO A N 1
ATOM 1615 C CA . PRO A 1 215 ? -15.762 4.429 13.600 1.00 83.25 215 PRO A CA 1
ATOM 1616 C C . PRO A 1 215 ? -15.787 4.724 15.105 1.00 83.25 215 PRO A C 1
ATOM 1618 O O . PRO A 1 215 ? -15.943 5.889 15.482 1.00 83.25 215 PRO A O 1
ATOM 1621 N N . ARG A 1 216 ? -15.629 3.729 15.990 1.00 81.12 216 ARG A N 1
ATOM 1622 C CA . ARG A 1 216 ? -15.791 3.909 17.449 1.00 81.12 216 ARG A CA 1
ATOM 1623 C C . ARG A 1 216 ? -14.698 4.791 18.039 1.00 81.12 216 ARG A C 1
ATOM 1625 O O . ARG A 1 216 ? -14.972 5.667 18.857 1.00 81.12 216 ARG A O 1
ATOM 1632 N N . HIS A 1 217 ? -13.462 4.587 17.607 1.00 78.38 217 HIS A N 1
ATOM 1633 C CA . HIS A 1 217 ? -12.296 5.356 18.016 1.00 78.38 217 HIS A CA 1
ATOM 1634 C C . HIS A 1 217 ? -11.979 6.507 17.055 1.00 78.38 217 HIS A C 1
ATOM 1636 O O . HIS A 1 217 ? -10.992 7.213 17.294 1.00 78.38 217 HIS A O 1
ATOM 1642 N N . LYS A 1 218 ? -12.791 6.699 16.001 1.00 84.00 218 LYS A N 1
ATOM 1643 C CA . LYS A 1 218 ? -12.599 7.698 14.934 1.00 84.00 218 LYS A CA 1
ATOM 1644 C C . LYS A 1 218 ? -11.164 7.684 14.405 1.00 84.00 218 LYS A C 1
ATOM 1646 O O . LYS A 1 218 ? -10.507 8.723 14.313 1.00 84.00 218 LYS A O 1
ATOM 1651 N N . THR A 1 219 ? -10.655 6.482 14.153 1.00 87.19 219 THR A N 1
ATOM 1652 C CA . THR A 1 219 ? -9.271 6.273 13.723 1.00 87.19 219 THR A CA 1
ATOM 1653 C C . THR A 1 219 ? -9.277 6.167 12.211 1.00 87.19 219 THR A C 1
ATOM 1655 O O . THR A 1 219 ? -9.792 5.187 11.693 1.00 87.19 219 THR A O 1
ATOM 1658 N N . LEU A 1 220 ? -8.755 7.185 11.528 1.00 89.69 220 LEU A N 1
ATOM 1659 C CA . LEU A 1 220 ? -8.594 7.228 10.076 1.00 89.69 220 LEU A CA 1
ATOM 1660 C C . LEU A 1 220 ? -7.104 7.325 9.761 1.00 89.69 220 LEU A C 1
ATOM 1662 O O . LEU A 1 220 ? -6.421 8.193 10.311 1.00 89.69 220 LEU A O 1
ATOM 1666 N N . LEU A 1 221 ? -6.612 6.450 8.894 1.00 91.88 221 LEU A N 1
ATOM 1667 C CA . LEU A 1 221 ? -5.232 6.451 8.426 1.00 91.88 221 LEU A CA 1
ATOM 1668 C C . LEU A 1 221 ? -5.216 6.295 6.906 1.00 91.88 221 LEU A C 1
ATOM 1670 O O . LEU A 1 221 ? -6.035 5.568 6.355 1.00 91.88 221 LEU A O 1
ATOM 1674 N N . TYR A 1 222 ? -4.249 6.940 6.258 1.00 94.31 222 TYR A N 1
ATOM 1675 C CA . TYR A 1 222 ? -3.975 6.829 4.826 1.00 94.31 222 TYR A CA 1
ATOM 1676 C C . TYR A 1 222 ? -2.613 6.144 4.651 1.00 94.31 222 TYR A C 1
ATOM 1678 O O . TYR A 1 222 ? -1.589 6.831 4.641 1.00 94.31 222 TYR A O 1
ATOM 1686 N N . PRO A 1 223 ? -2.548 4.799 4.593 1.00 95.31 223 PRO A N 1
ATOM 1687 C CA . PRO A 1 223 ? -1.279 4.069 4.628 1.00 95.31 223 PRO A CA 1
ATOM 1688 C C . PRO A 1 223 ? -0.333 4.431 3.475 1.00 95.31 223 PRO A C 1
ATOM 1690 O O . PRO A 1 223 ? 0.858 4.639 3.691 1.00 95.31 223 PRO A O 1
ATOM 1693 N N . VAL A 1 224 ? -0.867 4.577 2.258 1.00 93.00 224 VAL A N 1
ATOM 1694 C CA . VAL A 1 224 ? -0.085 4.952 1.068 1.00 93.00 224 VAL A CA 1
ATOM 1695 C C . VAL A 1 224 ? 0.493 6.356 1.206 1.00 93.00 224 VAL A C 1
ATOM 1697 O O . VAL A 1 224 ? 1.688 6.550 1.001 1.00 93.00 224 VAL A O 1
ATOM 1700 N N . LYS A 1 225 ? -0.321 7.323 1.636 1.00 91.38 225 LYS A N 1
ATOM 1701 C CA . LYS A 1 225 ? 0.131 8.695 1.889 1.00 91.38 225 LYS A CA 1
ATOM 1702 C C . LYS A 1 225 ? 1.179 8.758 2.997 1.00 91.38 225 LYS A C 1
ATOM 1704 O O . LYS A 1 225 ? 2.198 9.427 2.837 1.00 91.38 225 LYS A O 1
ATOM 1709 N N . LEU A 1 226 ? 0.967 8.005 4.082 1.00 95.25 226 LEU A 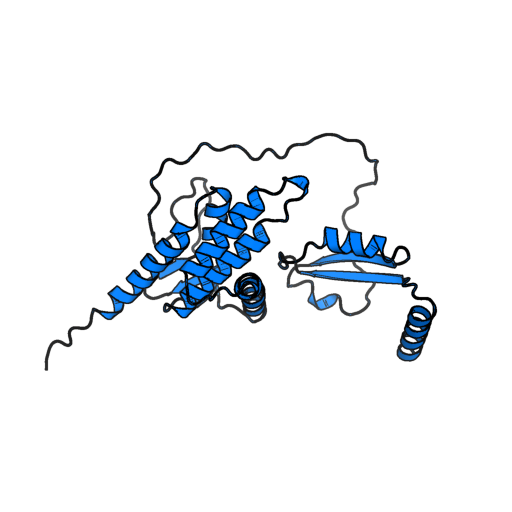N 1
ATOM 1710 C CA . LEU A 1 226 ? 1.932 7.875 5.169 1.00 95.25 226 LEU A CA 1
ATOM 1711 C C . LEU A 1 226 ? 3.293 7.453 4.606 1.00 95.25 226 LEU A C 1
ATOM 1713 O O . LEU A 1 226 ? 4.280 8.145 4.840 1.00 95.25 226 LEU A O 1
ATOM 1717 N N . VAL A 1 227 ? 3.341 6.370 3.828 1.00 97.50 227 VAL A N 1
ATOM 1718 C CA . VAL A 1 227 ? 4.579 5.865 3.219 1.00 97.50 227 VAL A CA 1
ATOM 1719 C C . VAL A 1 227 ? 5.169 6.857 2.218 1.00 97.50 227 VAL A C 1
ATOM 1721 O O . VAL A 1 227 ? 6.377 7.083 2.251 1.00 97.50 227 VAL A O 1
ATOM 1724 N N . ALA A 1 228 ? 4.348 7.488 1.376 1.00 92.88 228 ALA A N 1
ATOM 1725 C CA . ALA A 1 228 ? 4.796 8.458 0.377 1.00 92.88 228 ALA A CA 1
ATOM 1726 C C . ALA A 1 228 ? 5.566 9.621 1.016 1.00 92.88 228 ALA A C 1
ATOM 1728 O O . ALA A 1 228 ? 6.677 9.945 0.599 1.00 92.88 228 ALA A O 1
ATOM 1729 N N . GLU A 1 229 ? 5.003 10.203 2.075 1.00 92.12 229 GLU A N 1
ATOM 1730 C CA . GLU A 1 229 ? 5.615 11.311 2.810 1.00 92.12 229 GLU A CA 1
ATOM 1731 C C . GLU A 1 229 ? 6.979 10.919 3.404 1.00 92.12 229 GLU A C 1
ATOM 1733 O O . GLU A 1 229 ? 7.922 11.707 3.347 1.00 92.12 229 GLU A O 1
ATOM 1738 N N . ARG A 1 230 ? 7.123 9.694 3.937 1.00 97.50 230 ARG A N 1
ATOM 1739 C CA . ARG A 1 230 ? 8.387 9.233 4.550 1.00 97.50 230 ARG A CA 1
ATOM 1740 C C . ARG A 1 230 ? 9.410 8.823 3.501 1.00 97.50 230 ARG A C 1
ATOM 1742 O O . ARG A 1 230 ? 10.594 9.085 3.690 1.00 97.50 230 ARG A O 1
ATOM 1749 N N . TRP A 1 231 ? 8.958 8.256 2.385 1.00 95.75 231 TRP A N 1
ATOM 1750 C CA . TRP A 1 231 ? 9.818 7.937 1.252 1.00 95.75 231 TRP A CA 1
ATOM 1751 C C . TRP A 1 231 ? 10.472 9.199 0.686 1.00 95.75 231 TRP A C 1
ATOM 1753 O O . TRP A 1 231 ? 11.690 9.220 0.495 1.00 95.75 231 TRP A O 1
ATOM 1763 N N . LEU A 1 232 ? 9.671 10.251 0.460 1.00 91.94 232 LEU A N 1
ATOM 1764 C CA . LEU A 1 232 ? 10.126 11.552 -0.044 1.00 91.94 232 LEU A CA 1
ATOM 1765 C C . LEU A 1 232 ? 11.019 12.289 0.956 1.00 91.94 232 LEU A C 1
ATOM 1767 O O . LEU A 1 232 ? 11.991 12.916 0.554 1.00 91.94 232 LEU A O 1
ATOM 1771 N N . ALA A 1 233 ? 10.724 12.179 2.252 1.00 93.81 233 ALA A N 1
ATOM 1772 C CA . ALA A 1 233 ? 11.567 12.723 3.317 1.00 93.81 233 ALA A CA 1
ATOM 1773 C C . ALA A 1 233 ? 12.827 11.879 3.599 1.00 93.81 233 ALA A C 1
ATOM 1775 O O . ALA A 1 233 ? 13.525 12.133 4.577 1.00 93.81 233 ALA A O 1
ATOM 1776 N N . GLU A 1 234 ? 13.081 10.847 2.791 1.00 95.44 234 GLU A N 1
ATOM 1777 C CA . GLU A 1 234 ? 14.188 9.900 2.932 1.00 95.44 234 GLU A CA 1
ATOM 1778 C C . GLU A 1 234 ? 14.297 9.236 4.315 1.00 95.44 234 GLU A C 1
ATOM 1780 O O . GLU A 1 234 ? 15.371 8.813 4.742 1.00 95.44 234 GLU A O 1
ATOM 1785 N N . GLN A 1 235 ? 13.169 9.092 5.010 1.00 95.25 235 GLN A N 1
ATOM 1786 C CA . GLN A 1 235 ? 13.143 8.523 6.350 1.00 95.25 235 GLN A CA 1
ATOM 1787 C C . GLN A 1 235 ? 13.312 6.997 6.319 1.00 95.25 235 GLN A C 1
ATOM 1789 O O . GLN A 1 235 ? 12.831 6.337 5.386 1.00 95.25 235 GLN A O 1
ATOM 1794 N N . PRO A 1 236 ? 13.976 6.424 7.336 1.00 95.69 236 PRO A N 1
ATOM 1795 C CA . PRO A 1 236 ? 14.088 4.980 7.499 1.00 95.69 236 PRO A CA 1
ATOM 1796 C C . PRO A 1 236 ? 12.762 4.363 7.986 1.00 95.69 236 PRO A C 1
ATOM 1798 O O . PRO A 1 236 ? 11.863 5.066 8.457 1.00 95.69 236 PRO A O 1
ATOM 1801 N N . GLY A 1 237 ? 12.599 3.052 7.799 1.00 95.44 237 GLY A N 1
ATOM 1802 C CA . GLY A 1 237 ? 11.326 2.340 7.928 1.00 95.44 237 GLY A CA 1
ATOM 1803 C C . GLY A 1 237 ? 10.788 2.134 9.349 1.00 95.44 237 GLY A C 1
ATOM 1804 O O . GLY A 1 237 ? 9.743 1.502 9.504 1.00 95.44 237 GLY A O 1
ATOM 1805 N N . GLU A 1 238 ? 11.435 2.647 10.401 1.00 96.81 238 GLU A N 1
ATOM 1806 C CA . GLU A 1 238 ? 10.993 2.511 11.803 1.00 96.81 238 GLU A CA 1
ATOM 1807 C C . GLU A 1 238 ? 9.581 3.065 12.035 1.00 96.81 238 GLU A C 1
ATOM 1809 O O . GLU A 1 238 ? 8.875 2.621 12.944 1.00 96.81 238 GLU A O 1
ATOM 1814 N N . PHE A 1 239 ? 9.130 4.012 11.203 1.00 96.69 239 PHE A N 1
ATOM 1815 C CA . PHE A 1 239 ? 7.770 4.540 11.293 1.00 96.69 239 PHE A CA 1
ATOM 1816 C C . PHE A 1 239 ? 6.701 3.462 11.059 1.00 96.69 239 PHE A C 1
ATOM 1818 O O . PHE A 1 239 ? 5.607 3.588 11.606 1.00 96.69 239 PHE A O 1
ATOM 1825 N N . LEU A 1 240 ? 6.990 2.406 10.287 1.00 96.94 240 LEU A N 1
ATOM 1826 C CA . LEU A 1 240 ? 6.037 1.331 9.987 1.00 96.94 240 LEU A CA 1
ATOM 1827 C C . LEU A 1 240 ? 5.702 0.523 11.244 1.00 96.94 240 LEU A C 1
ATOM 1829 O O . LEU A 1 240 ? 4.529 0.350 11.586 1.00 96.94 240 LEU A O 1
ATOM 1833 N N . THR A 1 241 ? 6.733 0.096 11.976 1.00 97.19 241 THR A N 1
ATOM 1834 C CA . THR A 1 241 ? 6.579 -0.635 13.240 1.00 97.19 241 THR A CA 1
ATOM 1835 C C . THR A 1 241 ? 5.979 0.269 14.314 1.00 97.19 241 THR A C 1
ATOM 1837 O O . THR A 1 241 ? 4.983 -0.096 14.934 1.00 97.19 241 THR A O 1
ATOM 1840 N N . ALA A 1 242 ? 6.492 1.497 14.459 1.00 94.62 242 ALA A N 1
ATOM 1841 C CA . ALA A 1 242 ? 6.003 2.441 15.462 1.00 94.62 242 ALA A CA 1
ATOM 1842 C C . ALA A 1 242 ? 4.524 2.818 15.251 1.00 94.62 242 ALA A C 1
ATOM 1844 O O . ALA A 1 242 ? 3.757 2.886 16.212 1.00 94.62 242 ALA A O 1
ATOM 1845 N N . THR A 1 243 ? 4.100 3.039 14.002 1.00 93.88 243 THR A N 1
ATOM 1846 C CA . THR A 1 243 ? 2.693 3.335 13.678 1.00 93.88 243 THR A CA 1
ATOM 1847 C C . THR A 1 243 ? 1.806 2.137 14.001 1.00 93.88 243 THR A C 1
ATOM 1849 O O . THR A 1 243 ? 0.767 2.297 14.640 1.00 93.88 243 THR A O 1
ATOM 1852 N N . THR A 1 244 ? 2.232 0.934 13.615 1.00 95.06 244 THR A N 1
ATOM 1853 C CA . THR A 1 244 ? 1.488 -0.305 13.874 1.00 95.06 244 THR A CA 1
ATOM 1854 C C . THR A 1 244 ? 1.283 -0.534 15.367 1.00 95.06 244 THR A C 1
ATOM 1856 O O . THR A 1 244 ? 0.148 -0.702 15.814 1.00 95.06 244 THR A O 1
ATOM 1859 N N . GLU A 1 245 ? 2.345 -0.439 16.168 1.00 93.31 245 GLU A N 1
ATOM 1860 C CA . GLU A 1 245 ? 2.273 -0.571 17.627 1.00 93.31 245 GLU A CA 1
ATOM 1861 C C . GLU A 1 245 ? 1.311 0.448 18.251 1.00 93.31 245 GLU A C 1
ATOM 1863 O O . GLU A 1 245 ? 0.501 0.102 19.116 1.00 93.31 245 GLU A O 1
ATOM 1868 N N . GLN A 1 246 ? 1.348 1.703 17.793 1.00 90.81 246 GLN A N 1
ATOM 1869 C CA . GLN A 1 246 ? 0.455 2.757 18.281 1.00 90.81 246 GLN A CA 1
ATOM 1870 C C . GLN A 1 246 ? -1.015 2.460 17.962 1.00 90.81 246 GLN A C 1
ATOM 1872 O O . GLN A 1 246 ? -1.882 2.633 18.829 1.00 90.81 246 GLN A O 1
ATOM 1877 N N . VAL A 1 247 ? -1.304 1.992 16.746 1.00 91.31 247 VAL A N 1
ATOM 1878 C CA . VAL A 1 247 ? -2.661 1.634 16.317 1.00 91.31 247 VAL A CA 1
ATOM 1879 C C . VAL A 1 247 ? -3.162 0.405 17.085 1.00 91.31 247 VAL A C 1
ATOM 1881 O O . VAL A 1 247 ? -4.241 0.454 17.681 1.00 91.31 247 VAL A O 1
ATOM 1884 N N . VAL A 1 248 ? -2.368 -0.664 17.183 1.00 90.94 248 VAL A N 1
ATOM 1885 C CA . VAL A 1 248 ? -2.718 -1.882 17.940 1.00 90.94 248 VAL A CA 1
ATOM 1886 C C . VAL A 1 248 ? -2.940 -1.572 19.425 1.00 90.94 248 VAL A C 1
ATOM 1888 O O . VAL A 1 248 ? -3.922 -2.027 20.031 1.00 90.94 248 VAL A O 1
ATOM 1891 N N . ALA A 1 249 ? -2.083 -0.747 20.033 1.00 88.12 249 ALA A N 1
ATOM 1892 C CA . ALA A 1 249 ? -2.229 -0.337 21.428 1.00 88.12 249 ALA A CA 1
ATOM 1893 C C . ALA A 1 249 ? -3.531 0.443 21.671 1.00 88.12 249 ALA A C 1
ATOM 1895 O O . ALA A 1 249 ? -4.157 0.287 22.726 1.00 88.12 249 ALA A O 1
ATOM 1896 N N . ARG A 1 250 ? -3.976 1.253 20.701 1.00 85.75 250 ARG A N 1
ATOM 1897 C CA . ARG A 1 250 ? -5.236 2.010 20.782 1.00 85.75 250 ARG A CA 1
ATOM 1898 C C . ARG A 1 250 ? -6.442 1.080 20.919 1.00 85.75 250 ARG A C 1
ATOM 1900 O O . ARG A 1 250 ? -7.285 1.317 21.784 1.00 85.75 250 ARG A O 1
ATOM 1907 N N . PHE A 1 251 ? -6.481 -0.006 20.150 1.00 86.00 251 PHE A N 1
ATOM 1908 C CA . PHE A 1 251 ? -7.571 -0.986 20.207 1.00 86.00 251 PHE A CA 1
ATOM 1909 C C . PHE A 1 251 ? -7.453 -1.961 21.388 1.00 86.00 251 PHE A C 1
ATOM 1911 O O . PHE A 1 251 ? -8.463 -2.391 21.949 1.00 86.00 251 PHE A O 1
ATOM 1918 N N . SER A 1 252 ? -6.234 -2.244 21.850 1.00 78.56 252 SER A N 1
ATOM 1919 C CA . SER A 1 252 ? -5.995 -3.093 23.028 1.00 78.56 252 SER A CA 1
ATOM 1920 C C . SER A 1 252 ? -6.471 -2.440 24.334 1.00 78.56 252 SER A C 1
ATOM 1922 O O . SER A 1 252 ? -6.998 -3.116 25.221 1.00 78.56 252 SER A O 1
ATOM 1924 N N . ARG A 1 253 ? -6.349 -1.109 24.453 1.00 65.06 253 ARG A N 1
ATOM 1925 C CA . ARG A 1 253 ? -6.818 -0.342 25.625 1.00 65.06 253 ARG A CA 1
ATOM 1926 C C . ARG A 1 253 ? -8.347 -0.279 25.727 1.00 65.06 253 ARG A C 1
ATOM 1928 O O . ARG A 1 253 ? -8.868 -0.182 26.836 1.00 65.06 253 ARG A O 1
ATOM 1935 N N . GLY A 1 254 ? -9.065 -0.388 24.606 1.00 56.53 254 GLY A N 1
ATOM 1936 C CA . GLY A 1 254 ? -10.533 -0.412 24.568 1.00 56.53 254 GLY A CA 1
ATOM 1937 C C . GLY A 1 254 ? -11.151 -1.693 25.141 1.00 56.53 254 GLY A C 1
ATOM 1938 O O . GLY A 1 254 ? -12.210 -1.633 25.759 1.00 56.53 254 GLY A O 1
ATOM 1939 N N . ARG A 1 255 ? -10.466 -2.844 25.029 1.00 54.56 255 ARG A N 1
ATOM 1940 C CA . ARG A 1 255 ? -10.955 -4.136 25.557 1.00 54.56 255 ARG A CA 1
ATOM 1941 C C . ARG A 1 255 ? -10.914 -4.251 27.088 1.00 54.56 255 ARG A C 1
ATOM 1943 O O . ARG A 1 255 ? -11.579 -5.121 27.635 1.00 54.56 255 ARG A O 1
ATOM 1950 N N . ARG A 1 256 ? -10.161 -3.396 27.797 1.00 52.03 256 ARG A N 1
ATOM 1951 C CA . ARG A 1 256 ? -9.980 -3.478 29.266 1.00 52.03 256 ARG A CA 1
ATOM 1952 C C . ARG A 1 256 ? -11.001 -2.687 30.102 1.00 52.03 256 ARG A C 1
ATOM 1954 O O . ARG A 1 256 ? -10.899 -2.699 31.324 1.00 52.03 256 ARG A O 1
ATOM 1961 N N . ARG A 1 257 ? -12.001 -2.028 29.501 1.00 48.94 257 ARG A N 1
ATOM 1962 C CA . ARG A 1 257 ? -13.097 -1.365 30.242 1.00 48.94 257 ARG A CA 1
ATOM 1963 C C . ARG A 1 257 ? -14.387 -2.189 30.211 1.00 48.94 257 ARG A C 1
ATOM 1965 O O . ARG A 1 257 ? -15.370 -1.796 29.601 1.00 48.94 257 ARG A O 1
ATOM 1972 N N . HIS A 1 258 ? -14.376 -3.313 30.919 1.00 41.97 258 HIS A N 1
ATOM 1973 C CA . HIS A 1 258 ? -15.577 -3.847 31.564 1.00 41.97 258 HIS A CA 1
ATOM 1974 C C . HIS A 1 258 ? -15.172 -4.540 32.872 1.00 41.97 258 HIS A C 1
ATOM 1976 O O . HIS A 1 258 ? -14.948 -5.750 32.891 1.00 41.97 258 HIS A O 1
ATOM 1982 N N . PRO A 1 259 ? -15.083 -3.805 33.994 1.00 43.88 259 PRO A N 1
ATOM 1983 C CA . PRO A 1 259 ? -15.404 -4.410 35.270 1.00 43.88 259 PRO A CA 1
ATOM 1984 C C . PRO A 1 259 ? -16.895 -4.755 35.204 1.00 43.88 259 PRO A C 1
ATOM 1986 O O . PRO A 1 259 ? -17.743 -3.871 35.072 1.00 43.88 259 PRO A O 1
ATOM 1989 N N . ARG A 1 260 ? -17.222 -6.047 35.236 1.00 43.41 260 ARG A N 1
ATOM 1990 C CA . ARG A 1 260 ? -18.536 -6.469 35.715 1.00 43.41 260 ARG A CA 1
ATOM 1991 C C . ARG A 1 260 ? -18.570 -6.129 37.201 1.00 43.41 260 ARG A C 1
ATOM 1993 O O . ARG A 1 260 ? -18.104 -6.911 38.022 1.00 43.41 260 ARG A O 1
ATOM 2000 N N . GLU A 1 261 ? -19.064 -4.943 37.528 1.00 48.38 261 GLU A N 1
ATOM 2001 C CA . GLU A 1 261 ? -19.560 -4.682 38.870 1.00 48.38 261 GLU A CA 1
ATOM 2002 C C . GLU A 1 261 ? -20.908 -5.393 39.028 1.00 48.38 261 GLU A C 1
ATOM 2004 O O . GLU A 1 261 ? -21.875 -5.099 38.332 1.00 48.38 261 GLU A O 1
ATOM 2009 N N . ALA A 1 262 ? -20.873 -6.390 39.912 1.00 46.16 262 ALA A N 1
ATOM 2010 C CA . ALA A 1 262 ? -21.912 -6.835 40.833 1.00 46.16 262 ALA A CA 1
ATOM 2011 C C . ALA A 1 262 ? -23.364 -6.967 40.331 1.00 46.16 262 ALA A C 1
ATOM 2013 O O . ALA A 1 262 ? -24.100 -5.988 40.206 1.00 46.16 262 ALA A O 1
ATOM 2014 N N . ARG A 1 263 ? -23.836 -8.217 40.294 1.00 42.44 263 ARG A N 1
ATOM 2015 C CA . ARG A 1 263 ? -24.850 -8.692 41.249 1.00 42.44 263 ARG A CA 1
ATOM 2016 C C . ARG A 1 263 ? -24.795 -10.204 41.399 1.00 42.44 263 ARG A C 1
ATOM 2018 O O . ARG A 1 263 ? -24.582 -10.876 40.368 1.00 42.44 263 ARG A O 1
#

Radius of gyration: 24.32 Å; chains: 1; bounding box: 46×48×84 Å

Foldseek 3Di:
DVVVVVVVLVVVCVVVVADAEEAEDEDEPLCLPDPPVVVVVVVCVVHVRYHYHYDYDHPVPVVPPPDDDPDPDDDDDDDDDDDDDDDDDPDPDDDDDDDDDDPDPDDDDDDDPDDDPWDFWDKAADDPVVVVSLVVLLCVLCVVVQDLLDLVSLLVLLQVVLVVQVPDDPVPRRDCLSVLSSSLSSLLVNLVVLHVWDWIWTQTPVGTAIWTADDPLRRIGRSSVVSVVCSVVVHHSVCSVVVSCVSNVVRVVVVPPDDPPDD

Organism: NCBI:txid1308924

Secondary structure (DSSP, 8-state):
-HHHHHHHHHHHHHHH---EEEEEEEEETT-TTS-HHHHHHHHHHH-TEEEEEEEEE-TTTGGGTTS--------------------------------S------SS-----S----PPPEEEE--HHHHHHHHHHHHHHHTTT--TT-HHHHHHHHHHHHHHHHHS-GGGPPPTHHHHHHHHHHHHHHHHHHSS-EEEEEEETTEEEEEEEETTTTEEE-HHHHHHHHHHTT--THHHHHHHHHHHHHHHHHTT-------